Protein 2IA1 (pdb70)

Radius of gyration: 21.68 Å; Cα contacts (8 Å, |Δi|>4): 499; chains: 2; bounding box: 76×61×44 Å

Nearest PDB structures (foldseek):
  2ia1-assembly1_A  TM=1.006E+00  e=3.497E-33  Halalkalibacterium halodurans
  3i0t-assembly1_A  TM=1.005E+00  e=1.037E-31  Halalkalibacterium halodurans C-125
  8guo-assembly1_A  TM=8.716E-01  e=2.310E-11  Staphylococcus aureus subsp. aureus NCTC 8325
  8gup-assembly2_B  TM=8.572E-01  e=2.454E-11  Staphylococcus aureus subsp. aureus NCTC 8325
  3i0t-assembly1_A  TM=9.887E-01  e=4.517E-32  Halalkalibacterium halodurans C-125

Secondary structure (DSSP, 8-state):
-HHHHHHHHHHHHHHHHHHH--S-EEEEEEEEEE-TT--EEEEEEEEETTT--EEEGGGGGGT--S-HHHHHHHHHHHHHHHHHHHHHHHHHHSS--SEEEEEEETTS-EEEEEE-----S-HHHHHHHHHHHHH-----HHHHHHHHHHHHHHHTT---GGGS-----/-HHHHHHHHHHHHHHHHHHH--S-EEEEEEEEEE-TT--EEEEEEEEETTT--EEEGGGGGGT--S-HHHHHHHHHHHHHHHHHHHHHHHHHHSS--SEEEEEEETTS-EEEEEE-PPP-S-HHHHHHHHHHHHH-----HHHHHHHHHHHHHHTTT---GGGS------

CATH classification: 3.30.500.20 (+1 more: 1.10.10.10)

Sequence (339 aa):
SLEKQIIEESSYYQEIAQLIIDMIPEEEWAEVRFYAQEDHDGWWKIFFFHYLSASSDEWTKDIDIRRDVIIKVPQQDEFMEKYNEELSFCCIISDFRKKDYAEEAFFGEPWMSFQMMTFYASGKFNNIDDFYYDKNPFDTFLTRLAWQYEHFGTIPDSFYKETLNEYLEEKAQGKRYPFLLEPLHHHSLEKQIESSYYQEIAQLIIDMMIPEEWAEVRFYAQEDHDGWWKIFFFHYLSASSSDEWTKKDIDIRDVIKVPQDEFMEKYNEELSFCISDFRKKDYAEAFFGEPWMSFQMMTFYASGKFNIDDFYYDKNPFDTFLTRLAWQYEHFGTIPDSFYKETLNEEYLEEKKAQGKRRYPFLLEPLHHHH

Solvent-accessible surface area: 18040 Å² total; per-residue (Å²): 97,144,143,138,107,44,66,60,35,21,94,95,0,5,93,18,0,56,64,7,14,62,69,135,45,36,22,0,46,1,0,0,9,21,38,132,121,9,77,28,0,13,2,4,5,1,27,3,41,103,55,108,110,77,32,68,15,26,56,1,33,109,92,34,185,76,15,43,8,60,22,17,30,63,21,12,54,1,11,79,6,0,26,56,1,23,126,67,28,27,147,79,126,67,87,23,0,17,2,0,15,2,17,2,63,74,100,46,115,61,42,33,52,50,33,93,71,177,22,90,18,66,3,11,8,0,6,9,0,2,11,56,33,25,64,48,58,94,47,109,86,104,71,73,108,14,0,43,102,0,39,108,43,47,90,122,50,94,138,20,59,2,0,44,55,163,240,191,247,95,120,120,153,118,35,70,64,35,20,110,89,0,8,80,17,0,52,61,8,18,60,73,142,44,38,21,0,50,1,0,0,10,21,35,117,119,9,73,28,0,12,0,3,3,2,24,4,53,104,70,105,118,74,34,65,12,27,44,0,23,102,92,33,209,78,13,45,7,66,13,10,29,63,20,11,52,0,10,80,6,0,30,53,2,22,142,67,26,27,143,62,104,67,105,25,0,14,3,0,4,3,12,9,80,69,84,55,150,76,77,44,68,34,26,113,74,155,22,92,20,65,5,9,6,0,8,11,0,0,22,61,35,26,68,47,59,103,44,104,96,98,75,74,103,12,0,51,97,0,42,114,52,35,84,141,52,103,132,22,61,3,0,44,67,96,191,183,159,243

Structure (mmCIF, N/CA/C/O backbone):
data_2IA1
#
_entry.id   2IA1
#
_cell.length_a   71.385
_cell.length_b   81.448
_cell.length_c   91.135
_cell.angle_alpha   90.00
_cell.angle_beta   90.00
_cell.angle_gamma   90.00
#
_symmetry.space_group_name_H-M   'P 21 21 21'
#
loop_
_entity.id
_entity.type
_entity.pdbx_description
1 polymer 'BH3703 protein'
2 non-polymer 'SULFATE ION'
3 non-polymer GLYCEROL
4 water water
#
loop_
_atom_site.group_PDB
_atom_site.id
_atom_site.type_symbol
_atom_site.label_atom_id
_atom_site.label_alt_id
_atom_site.label_comp_id
_atom_site.label_asym_id
_atom_site.label_entity_id
_atom_site.label_seq_id
_atom_site.pdbx_PDB_ins_code
_atom_site.Cartn_x
_atom_site.Cartn_y
_atom_site.Cartn_z
_atom_site.occupancy
_atom_site.B_iso_or_equiv
_atom_site.auth_seq_id
_atom_site.auth_comp_id
_atom_site.auth_asym_id
_atom_site.auth_atom_id
_atom_site.pdbx_PDB_model_num
ATOM 1 N N . SER A 1 1 ? 39.609 28.777 -1.936 1.00 25.39 0 SER A N 1
ATOM 2 C CA . SER A 1 1 ? 39.960 27.322 -2.025 1.00 24.40 0 SER A CA 1
ATOM 3 C C . SER A 1 1 ? 38.921 26.535 -1.205 1.00 24.39 0 SER A C 1
ATOM 4 O O . SER A 1 1 ? 38.198 27.075 -0.378 1.00 25.00 0 SER A O 1
ATOM 7 N N . LEU A 1 2 ? 38.866 25.231 -1.437 1.00 23.56 1 LEU A N 1
ATOM 8 C CA . LEU A 1 2 ? 37.993 24.374 -0.597 1.00 22.94 1 LEU A CA 1
ATOM 9 C C . LEU A 1 2 ? 38.417 24.401 0.840 1.00 26.05 1 LEU A C 1
ATOM 10 O O . LEU A 1 2 ? 37.548 24.487 1.731 1.00 26.32 1 LEU A O 1
ATOM 15 N N . GLU A 1 3 ? 39.728 24.369 1.071 1.00 25.32 2 GLU A N 1
ATOM 16 C CA . GLU A 1 3 ? 40.238 24.444 2.437 1.00 26.76 2 GLU A CA 1
ATOM 17 C C . GLU A 1 3 ? 39.748 25.722 3.141 1.00 27.39 2 GLU A C 1
ATOM 18 O O . GLU A 1 3 ? 39.308 25.639 4.280 1.00 29.16 2 GLU A O 1
ATOM 24 N N . LYS A 1 4 ? 39.787 26.867 2.461 1.00 28.40 3 LYS A N 1
ATOM 25 C CA . LYS A 1 4 ? 39.306 28.110 3.111 1.00 29.58 3 LYS A CA 1
ATOM 26 C C . LYS A 1 4 ? 37.812 28.071 3.396 1.00 29.96 3 LYS A C 1
ATOM 27 O O . LYS A 1 4 ? 37.357 28.595 4.446 1.00 30.11 3 LYS A O 1
ATOM 33 N N . GLN A 1 5 ? 37.025 27.471 2.503 1.00 30.54 4 GLN A N 1
ATOM 34 C CA . GLN A 1 5 ? 35.580 27.264 2.788 1.00 31.06 4 GLN A CA 1
ATOM 35 C C . GLN A 1 5 ? 35.314 26.416 4.026 1.00 31.75 4 GLN A C 1
ATOM 36 O O . GLN A 1 5 ? 34.457 26.760 4.858 1.00 31.84 4 GLN A O 1
ATOM 42 N N A ILE A 1 6 ? 36.075 25.332 4.229 0.50 28.84 5 ILE A N 1
ATOM 43 N N B ILE A 1 6 ? 35.953 25.255 4.066 0.50 32.07 5 ILE A N 1
ATOM 44 C CA A ILE A 1 6 ? 35.958 24.553 5.485 0.50 26.95 5 ILE A CA 1
ATOM 45 C CA B ILE A 1 6 ? 35.668 24.302 5.097 0.50 33.05 5 ILE A CA 1
ATOM 46 C C A ILE A 1 6 ? 36.343 25.420 6.707 0.50 26.97 5 ILE A C 1
ATOM 47 C C B ILE A 1 6 ? 36.020 25.020 6.411 0.50 32.39 5 ILE A C 1
ATOM 48 O O A ILE A 1 6 ? 35.712 25.365 7.790 0.50 25.12 5 ILE A O 1
ATOM 49 O O B ILE A 1 6 ? 35.237 25.069 7.357 0.50 33.84 5 ILE A O 1
ATOM 58 N N A GLU A 1 7 ? 37.382 26.231 6.558 0.70 26.95 6 GLU A N 1
ATOM 59 N N B GLU A 1 7 ? 37.164 25.700 6.432 0.30 31.85 6 GLU A N 1
ATOM 60 C CA A GLU A 1 7 ? 37.778 27.059 7.684 0.70 27.46 6 GLU A CA 1
ATOM 61 C CA B GLU A 1 7 ? 37.524 26.494 7.618 0.30 31.11 6 GLU A CA 1
ATOM 62 C C A GLU A 1 7 ? 36.646 28.029 8.033 0.70 29.13 6 GLU A C 1
ATOM 63 C C B GLU A 1 7 ? 36.492 27.595 7.913 0.30 30.79 6 GLU A C 1
ATOM 64 O O A GLU A 1 7 ? 36.397 28.311 9.191 0.70 28.12 6 GLU A O 1
ATOM 65 O O B GLU A 1 7 ? 36.205 27.873 9.072 0.30 30.01 6 GLU A O 1
ATOM 76 N N A SER A 1 8 ? 35.954 28.549 7.020 0.70 29.55 7 SER A N 1
ATOM 77 N N B SER A 1 8 ? 35.939 28.235 6.881 0.30 30.31 7 SER A N 1
ATOM 78 C CA A SER A 1 8 ? 34.825 29.448 7.267 0.70 31.06 7 SER A CA 1
ATOM 79 C CA B SER A 1 8 ? 34.931 29.277 7.116 0.30 30.53 7 SER A CA 1
ATOM 80 C C A SER A 1 8 ? 33.632 28.779 7.979 0.70 30.08 7 SER A C 1
ATOM 81 C C B SER A 1 8 ? 33.780 28.729 7.964 0.30 30.11 7 SER A C 1
ATOM 82 O O A SER A 1 8 ? 32.982 29.424 8.843 0.70 31.55 7 SER A O 1
ATOM 83 O O B SER A 1 8 ? 33.314 29.395 8.902 0.30 30.73 7 SER A O 1
ATOM 88 N N . TYR A 1 9 ? 33.339 27.515 7.616 1.00 29.61 8 TYR A N 1
ATOM 89 C CA . TYR A 1 9 ? 32.316 26.785 8.377 1.00 29.08 8 TYR A CA 1
ATOM 90 C C . TYR A 1 9 ? 32.795 26.609 9.807 1.00 29.09 8 TYR A C 1
ATOM 91 O O . TYR A 1 9 ? 32.006 26.792 10.752 1.00 29.56 8 TYR A O 1
ATOM 100 N N . TYR A 1 10 ? 34.057 26.186 9.988 1.00 28.38 9 TYR A N 1
ATOM 101 C CA . TYR A 1 10 ? 34.601 25.988 11.337 1.00 29.12 9 TYR A CA 1
ATOM 102 C C . TYR A 1 10 ? 34.481 27.306 12.110 1.00 28.03 9 TYR A C 1
ATOM 103 O O . TYR A 1 10 ? 34.042 27.309 13.285 1.00 26.79 9 TYR A O 1
ATOM 112 N N . GLN A 1 11 ? 34.830 28.426 11.468 1.00 31.34 10 GLN A N 1
ATOM 113 C CA . GLN A 1 11 ? 34.772 29.714 12.161 1.00 32.85 10 GLN A CA 1
ATOM 114 C C . GLN A 1 11 ? 33.360 30.069 12.583 1.00 33.22 10 GLN A C 1
ATOM 115 O O . GLN A 1 11 ? 33.148 30.573 13.702 1.00 33.55 10 GLN A O 1
ATOM 121 N N . GLU A 1 12 ? 32.398 29.824 11.704 1.00 32.37 11 GLU A N 1
ATOM 122 C CA . GLU A 1 12 ? 31.030 30.142 12.007 1.00 31.83 11 GLU A CA 1
ATOM 123 C C . GLU A 1 12 ? 30.501 29.271 13.161 1.00 31.53 11 GLU A C 1
ATOM 124 O O . GLU A 1 12 ? 29.796 29.766 14.078 1.00 32.23 11 GLU A O 1
ATOM 130 N N . ILE A 1 13 ? 30.806 27.991 13.123 1.00 30.90 12 ILE A N 1
ATOM 131 C CA . ILE A 1 13 ? 30.360 27.046 14.172 1.00 29.84 12 ILE A CA 1
ATOM 132 C C . ILE A 1 13 ? 31.047 27.399 15.473 1.00 31.45 12 ILE A C 1
ATOM 133 O O . ILE A 1 13 ? 30.385 27.493 16.512 1.00 30.85 12 ILE A O 1
ATOM 138 N N . ALA A 1 14 ? 32.364 27.599 15.413 1.00 31.42 13 ALA A N 1
ATOM 139 C CA . ALA A 1 14 ? 33.101 27.953 16.652 1.00 31.99 13 ALA A CA 1
ATOM 140 C C . ALA A 1 14 ? 32.531 29.234 17.249 1.00 31.43 13 ALA A C 1
ATOM 141 O O . ALA A 1 14 ? 32.362 29.284 18.476 1.00 32.24 13 ALA A O 1
ATOM 143 N N . GLN A 1 15 ? 32.226 30.260 16.448 1.00 30.98 14 GLN A N 1
ATOM 144 C CA . GLN A 1 15 ? 31.726 31.513 16.993 1.00 30.70 14 GLN A CA 1
ATOM 145 C C . GLN A 1 15 ? 30.392 31.305 17.689 1.00 30.87 14 GLN A C 1
ATOM 146 O O . GLN A 1 15 ? 30.181 31.909 18.773 1.00 30.89 14 GLN A O 1
ATOM 152 N N . LEU A 1 16 ? 29.509 30.450 17.126 1.00 30.23 15 LEU A N 1
ATOM 153 C CA . LEU A 1 16 ? 28.194 30.219 17.808 1.00 30.31 15 LEU A CA 1
ATOM 154 C C . LEU A 1 16 ? 28.403 29.517 19.136 1.00 30.03 15 LEU A C 1
ATOM 155 O O . LEU A 1 16 ? 27.746 29.843 20.162 1.00 31.65 15 LEU A O 1
ATOM 160 N N . ILE A 1 17 ? 29.326 28.559 19.143 1.00 29.60 16 ILE A N 1
ATOM 161 C CA . ILE A 1 17 ? 29.640 27.876 20.413 1.00 29.96 16 ILE A CA 1
ATOM 162 C C . ILE A 1 17 ? 30.227 28.861 21.426 1.00 29.84 16 ILE A C 1
ATOM 163 O O . ILE A 1 17 ? 29.828 28.890 22.592 1.00 30.52 16 ILE A O 1
ATOM 168 N N . ILE A 1 18 ? 31.202 29.645 20.985 1.00 29.47 17 ILE A N 1
ATOM 169 C CA . ILE A 1 18 ? 31.834 30.700 21.860 1.00 30.23 17 ILE A CA 1
ATOM 170 C C . ILE A 1 18 ? 30.755 31.634 22.421 1.00 30.37 17 ILE A C 1
ATOM 171 O O . ILE A 1 18 ? 30.815 32.032 23.612 1.00 31.61 17 ILE A O 1
ATOM 176 N N . ASP A 1 19 ? 29.777 31.984 21.588 1.00 30.59 18 ASP A N 1
ATOM 177 C CA . ASP A 1 19 ? 28.658 32.867 22.034 1.00 31.45 18 ASP A CA 1
ATOM 178 C C . ASP A 1 19 ? 27.838 32.232 23.161 1.00 31.43 18 ASP A C 1
ATOM 179 O O . ASP A 1 19 ? 27.290 32.973 24.000 1.00 32.95 18 ASP A O 1
ATOM 184 N N . MET A 1 20 ? 27.757 30.889 23.176 1.00 30.25 19 MET A N 1
ATOM 185 C CA . MET A 1 20 ? 26.994 30.173 24.216 1.00 30.35 19 MET A CA 1
ATOM 186 C C . MET A 1 20 ? 27.809 29.995 25.480 1.00 31.23 19 MET A C 1
ATOM 187 O O . MET A 1 20 ? 27.231 29.887 26.556 1.00 30.95 19 MET A O 1
ATOM 192 N N . ILE A 1 21 ? 29.133 29.941 25.330 1.00 30.24 20 ILE A N 1
ATOM 193 C CA . ILE A 1 21 ? 29.993 29.696 26.500 1.00 29.47 20 ILE A CA 1
ATOM 194 C C . ILE A 1 21 ? 30.031 30.959 27.362 1.00 30.10 20 ILE A C 1
ATOM 195 O O . ILE A 1 21 ? 30.418 32.051 26.885 1.00 30.87 20 ILE A O 1
ATOM 200 N N . PRO A 1 22 ? 29.690 30.832 28.657 1.00 30.57 21 PRO A N 1
ATOM 201 C CA . PRO A 1 22 ? 29.525 32.002 29.549 1.00 31.07 21 PRO A CA 1
ATOM 202 C C . PRO A 1 22 ? 30.771 32.525 30.300 1.00 31.59 21 PRO A C 1
ATOM 203 O O . PRO A 1 22 ? 30.656 33.408 31.183 1.00 32.33 21 PRO A O 1
ATOM 207 N N . GLU A 1 23 ? 31.928 31.967 29.97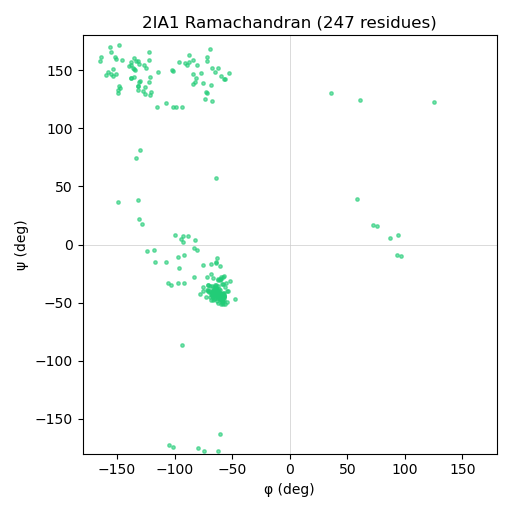4 1.00 31.26 22 GLU A N 1
ATOM 208 C CA . GLU A 1 23 ? 33.168 32.266 30.664 1.00 30.83 22 GLU A CA 1
ATOM 209 C C . GLU A 1 23 ? 34.370 32.038 29.778 1.00 29.52 22 GLU A C 1
ATOM 210 O O . GLU A 1 23 ? 34.236 31.547 28.637 1.00 31.18 22 GLU A O 1
ATOM 216 N N A GLU A 1 24 ? 35.546 32.439 30.272 0.60 31.51 23 GLU A N 1
ATOM 217 N N B GLU A 1 24 ? 35.548 32.399 30.287 0.40 30.70 23 GLU A N 1
ATOM 218 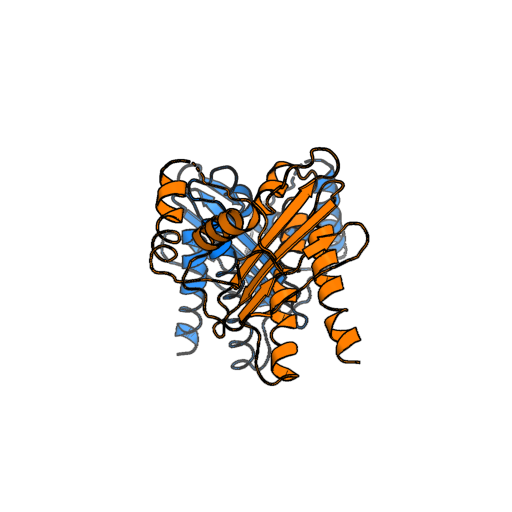C CA A GLU A 1 24 ? 36.788 32.170 29.534 0.60 30.40 23 GLU A CA 1
ATOM 219 C CA B GLU A 1 24 ? 36.802 32.174 29.560 0.40 29.31 23 GLU A CA 1
ATOM 220 C C A GLU A 1 24 ? 36.986 30.655 29.401 0.60 30.94 23 GLU A C 1
ATOM 221 C C B GLU A 1 24 ? 37.100 30.680 29.437 0.40 30.18 23 GLU A C 1
ATOM 222 O O A GLU A 1 24 ? 36.743 29.868 30.347 0.60 31.43 23 GLU A O 1
ATOM 223 O O B GLU A 1 24 ? 37.055 29.934 30.445 0.40 30.56 23 GLU A O 1
ATOM 234 N N . TRP A 1 25 ? 37.379 30.253 28.201 1.00 30.38 24 TRP A N 1
ATOM 235 C CA . TRP A 1 25 ? 37.610 28.823 27.902 1.00 29.20 24 TRP A CA 1
ATOM 236 C C . TRP A 1 25 ? 39.020 28.619 27.357 1.00 29.55 24 TRP A C 1
ATOM 237 O O . TRP A 1 25 ? 39.663 29.579 26.827 1.00 29.62 24 TRP A O 1
ATOM 248 N N . ALA A 1 26 ? 39.509 27.380 27.511 1.00 28.96 25 ALA A N 1
ATOM 249 C CA . ALA A 1 26 ? 40.856 26.969 27.035 1.00 28.62 25 ALA A CA 1
ATOM 250 C C . ALA A 1 26 ? 40.791 26.094 25.775 1.00 30.29 25 ALA A C 1
ATOM 251 O O . ALA A 1 26 ? 41.713 26.127 24.939 1.00 30.59 25 ALA A O 1
ATOM 253 N N . GLU A 1 27 ? 39.725 25.297 25.685 1.00 28.51 26 GLU A N 1
ATOM 254 C CA . GLU A 1 27 ? 39.596 24.282 24.615 1.00 29.70 26 GLU A CA 1
ATOM 255 C C . GLU A 1 27 ? 38.127 23.938 24.486 1.00 29.02 26 GLU A C 1
ATOM 256 O O . GLU A 1 27 ? 37.384 24.019 25.459 1.00 29.46 26 GLU A O 1
ATOM 262 N N . VAL A 1 28 ? 37.714 23.651 23.251 1.00 28.41 27 VAL A N 1
ATOM 263 C CA . VAL A 1 28 ? 36.334 23.191 23.004 1.00 29.03 27 VAL A CA 1
ATOM 264 C C . VAL A 1 28 ? 36.407 21.934 22.159 1.00 28.66 27 VAL A C 1
ATOM 265 O O . VAL A 1 28 ? 37.203 21.871 21.212 1.00 30.13 27 VAL A O 1
ATOM 269 N N . ARG A 1 29 ? 35.558 20.963 22.447 1.00 28.76 28 ARG A N 1
ATOM 270 C CA . ARG A 1 29 ? 35.414 19.755 21.554 1.00 29.30 28 ARG A CA 1
ATOM 271 C C . ARG A 1 29 ? 33.953 19.641 21.206 1.00 30.15 28 ARG A C 1
ATOM 272 O O . ARG A 1 29 ? 33.088 19.729 22.093 1.00 30.64 28 ARG A O 1
ATOM 280 N N . PHE A 1 30 ? 33.682 19.502 19.910 1.00 30.36 29 PHE A N 1
ATOM 281 C CA . PHE A 1 30 ? 32.304 19.560 19.393 1.00 29.59 29 PHE A CA 1
ATOM 282 C C . PHE A 1 30 ? 32.058 18.298 18.596 1.00 30.79 29 PHE A C 1
ATOM 283 O O . PHE A 1 30 ? 32.942 17.854 17.876 1.00 31.88 29 PHE A O 1
ATOM 291 N N . TYR A 1 31 ? 30.899 17.688 18.806 1.00 28.65 30 TYR A N 1
ATOM 292 C CA . TYR A 1 31 ? 30.470 16.493 18.070 1.00 28.59 30 TYR A CA 1
ATOM 293 C C . TYR A 1 31 ? 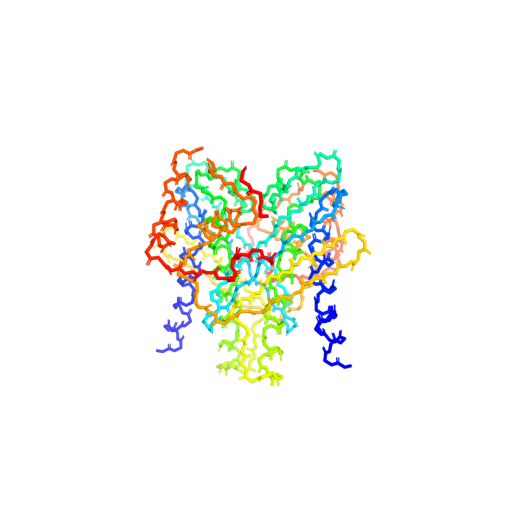29.176 16.840 17.355 1.00 29.56 30 TYR A C 1
ATOM 294 O O . TYR A 1 31 ? 28.254 17.414 17.937 1.00 29.71 30 TYR A O 1
ATOM 303 N N . ALA A 1 32 ? 29.108 16.515 16.061 1.00 28.87 31 ALA A N 1
ATOM 304 C CA . ALA A 1 32 ? 27.874 16.750 15.293 1.00 30.01 31 ALA A CA 1
ATOM 305 C C . ALA A 1 32 ? 27.578 15.572 14.398 1.00 29.28 31 ALA A C 1
ATOM 306 O O . ALA A 1 32 ? 28.479 14.974 13.836 1.00 29.91 31 ALA A O 1
ATOM 308 N N . GLN A 1 33 ? 26.275 15.272 14.276 1.00 28.79 32 GLN A N 1
ATOM 309 C CA . GLN A 1 33 ? 25.852 14.044 13.558 1.00 29.16 32 GLN A CA 1
ATOM 310 C C . GLN A 1 33 ? 24.503 14.330 12.936 1.00 28.69 32 GLN A C 1
ATOM 311 O O . GLN A 1 33 ? 23.605 14.859 13.584 1.00 29.37 32 GLN A O 1
ATOM 317 N N . GLU A 1 34 ? 24.382 13.968 11.656 1.00 28.74 33 GLU A N 1
ATOM 318 C CA . GLU A 1 34 ? 23.096 14.086 10.942 1.00 29.11 33 GLU A CA 1
ATOM 319 C C . GLU A 1 34 ? 23.048 12.997 9.920 1.00 30.71 33 GLU A C 1
ATOM 320 O O . GLU A 1 34 ? 23.984 12.797 9.158 1.00 30.68 33 GLU A O 1
ATOM 326 N N . ASP A 1 35 ? 21.940 12.258 9.890 1.00 30.50 34 ASP A N 1
ATOM 327 C CA . ASP A 1 35 ? 21.814 11.220 8.874 1.00 32.13 34 ASP A CA 1
ATOM 328 C C . ASP A 1 35 ? 20.935 11.619 7.708 1.00 31.78 34 ASP A C 1
ATOM 329 O O . ASP A 1 35 ? 20.478 12.778 7.636 1.00 31.48 34 ASP A O 1
ATOM 334 N N . HIS A 1 36 ? 20.677 10.681 6.787 1.00 31.46 35 HIS A N 1
ATOM 335 C CA . HIS A 1 36 ? 20.007 1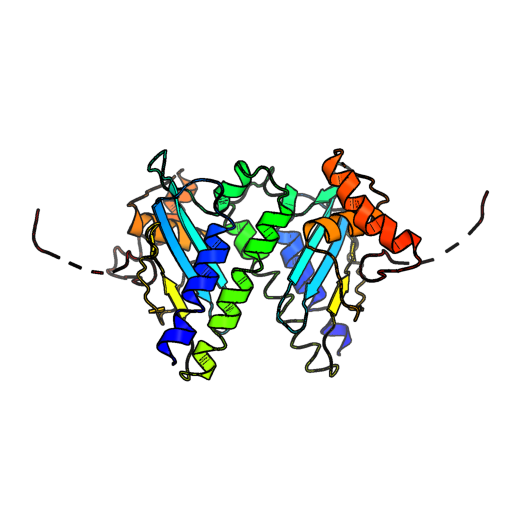1.046 5.565 1.00 33.75 35 HIS A CA 1
ATOM 336 C C . HIS A 1 36 ? 18.558 11.451 5.826 1.00 33.29 35 HIS A C 1
ATOM 337 O O . HIS A 1 36 ? 17.997 12.237 5.069 1.00 35.58 35 HIS A O 1
ATOM 344 N N . ASP A 1 37 ? 17.993 10.945 6.925 1.00 31.53 36 ASP A N 1
ATOM 345 C CA . ASP A 1 37 ? 16.622 11.204 7.281 1.00 31.66 36 ASP A CA 1
ATOM 346 C C . ASP A 1 37 ? 16.489 12.381 8.252 1.00 30.87 36 ASP A C 1
ATOM 347 O O . ASP A 1 37 ? 15.374 12.686 8.647 1.00 31.65 36 ASP A O 1
ATOM 352 N N . GLY A 1 38 ? 17.587 13.053 8.552 1.00 28.92 37 GLY A N 1
ATOM 353 C CA . GLY A 1 38 ? 17.499 14.272 9.371 1.00 29.90 37 GLY A CA 1
ATOM 354 C C . GLY A 1 38 ? 17.648 14.030 10.866 1.00 29.70 37 GLY A C 1
ATOM 355 O O . GLY A 1 38 ? 17.629 14.985 11.654 1.00 32.63 37 GLY A O 1
ATOM 356 N N A TRP A 1 39 ? 17.818 12.765 11.274 0.70 30.93 38 TRP A N 1
ATOM 357 N N B TRP A 1 39 ? 17.791 12.802 11.296 0.30 29.86 38 TRP A N 1
ATOM 358 C CA A TRP A 1 39 ? 18.111 12.442 12.702 0.70 30.38 38 TRP A CA 1
ATOM 359 C CA B TRP A 1 39 ? 17.935 12.680 12.719 0.30 28.83 38 TRP A CA 1
ATOM 360 C C A TRP A 1 39 ? 19.408 13.136 13.088 0.70 30.69 38 TRP A C 1
ATOM 361 C C B TRP A 1 39 ? 19.336 13.124 13.102 0.30 29.52 38 TRP A C 1
ATOM 362 O O A TRP A 1 39 ? 20.411 13.006 12.402 0.70 29.56 38 TRP A O 1
ATOM 363 O O B TRP A 1 39 ? 20.314 12.833 12.414 0.30 29.27 38 TRP A O 1
ATOM 384 N N . LYS A 1 40 ? 19.399 13.885 14.187 1.00 29.78 39 LYS A N 1
ATOM 385 C CA . LYS A 1 40 ? 20.574 14.704 14.517 1.00 30.00 39 LYS A CA 1
ATOM 386 C C . LYS A 1 40 ? 20.942 14.566 15.985 1.00 29.33 39 LYS A C 1
ATOM 387 O O . LYS A 1 40 ? 20.083 14.559 16.863 1.00 29.36 39 LYS A O 1
ATOM 393 N N . ILE A 1 41 ? 22.246 14.519 16.242 1.00 28.87 40 ILE A N 1
ATOM 394 C CA . ILE A 1 41 ? 22.805 14.641 17.619 1.00 29.22 40 ILE A CA 1
ATOM 395 C C . ILE A 1 41 ? 23.934 15.659 17.524 1.00 29.03 40 ILE A C 1
ATOM 396 O O . ILE A 1 41 ? 24.761 15.560 16.604 1.00 29.17 40 ILE A O 1
ATOM 401 N N . PHE A 1 42 ? 23.984 16.629 18.436 1.00 29.11 41 PHE A N 1
ATOM 402 C CA . PHE A 1 42 ? 25.174 17.519 18.461 1.00 28.61 41 PHE A CA 1
ATOM 403 C C . PHE A 1 42 ? 25.341 18.044 19.856 1.00 28.64 41 PHE A C 1
ATOM 404 O O . PHE A 1 42 ? 24.370 18.214 20.629 1.00 30.37 41 PHE A O 1
ATOM 412 N N . PHE A 1 43 ? 26.599 18.202 20.236 1.00 29.46 42 PHE A N 1
ATOM 413 C CA . PHE A 1 43 ? 26.857 18.735 21.595 1.00 28.89 42 PHE A CA 1
ATOM 414 C C . PHE A 1 43 ? 28.328 19.177 21.648 1.00 30.30 42 PHE A C 1
ATOM 415 O O . PHE A 1 43 ? 29.171 18.747 20.845 1.00 30.65 42 PHE A O 1
ATOM 423 N N . PHE A 1 44 ? 28.629 20.065 22.567 1.00 28.76 43 PHE A N 1
ATOM 424 C CA . PHE A 1 44 ? 30.027 20.416 22.849 1.00 28.70 43 PHE A CA 1
ATOM 425 C C . PHE A 1 44 ? 30.275 20.371 24.343 1.00 29.23 43 PHE A C 1
ATOM 426 O O . PHE A 1 44 ? 29.360 20.469 25.163 1.00 30.57 43 PHE A O 1
ATOM 434 N N . HIS A 1 45 ? 31.558 20.216 24.663 1.00 29.45 44 HIS A N 1
ATOM 435 C CA . HIS A 1 45 ? 32.077 20.408 26.035 1.00 29.43 44 HIS A CA 1
ATOM 436 C C . HIS A 1 45 ? 33.186 21.429 25.887 1.00 30.05 44 HIS A C 1
ATOM 437 O O . HIS A 1 45 ? 33.849 21.505 24.841 1.00 29.98 44 HIS A O 1
ATOM 444 N N . TYR A 1 46 ? 33.437 22.199 26.954 1.00 29.89 45 TYR A N 1
ATOM 445 C CA . TYR A 1 46 ? 34.547 23.170 26.914 1.00 28.62 45 TYR A CA 1
ATOM 446 C C . TYR A 1 46 ? 35.321 23.099 28.190 1.00 28.99 45 TYR A C 1
ATOM 447 O O . TYR A 1 46 ? 34.798 22.722 29.259 1.00 29.15 45 TYR A O 1
ATOM 456 N N . LEU A 1 47 ? 36.603 23.427 28.062 1.00 28.50 46 LEU A N 1
ATOM 457 C CA . LEU A 1 47 ? 37.480 23.416 29.225 1.00 29.48 46 LEU A CA 1
ATOM 458 C C . LEU A 1 47 ? 37.513 24.818 29.811 1.00 30.49 46 LEU A C 1
ATOM 459 O O . LEU A 1 47 ? 37.916 25.750 29.159 1.00 30.73 46 LEU A O 1
ATOM 464 N N . SER A 1 48 ? 37.057 24.960 31.058 1.00 31.81 47 SER A N 1
ATOM 465 C CA . SER A 1 48 ? 36.967 26.277 31.685 1.00 32.51 47 SER A CA 1
ATOM 466 C C . SER A 1 48 ? 38.380 26.761 32.003 1.00 33.83 47 SER A C 1
ATOM 467 O O . SER A 1 48 ? 39.191 26.028 32.579 1.00 33.59 47 SER A O 1
ATOM 470 N N . ALA A 1 49 ? 38.713 27.998 31.619 1.00 31.92 48 ALA A N 1
ATOM 471 C CA . ALA A 1 49 ? 40.048 28.531 31.948 1.00 33.23 48 ALA A CA 1
ATOM 472 C C . ALA A 1 49 ? 40.239 28.664 33.461 1.00 33.59 48 ALA A C 1
ATOM 473 O O . ALA A 1 49 ? 41.319 28.374 33.979 1.00 34.92 48 ALA A O 1
ATOM 475 N N . SER A 1 50 ? 39.196 29.097 34.169 1.00 33.57 49 SER A N 1
ATOM 476 C CA . SER A 1 50 ? 39.360 29.376 35.623 1.00 35.69 49 SER A CA 1
ATOM 477 C C . SER A 1 50 ? 39.423 28.138 36.495 1.00 35.81 49 SER A C 1
ATOM 478 O O . SER A 1 50 ? 40.190 28.089 37.442 1.00 36.69 49 SER A O 1
ATOM 481 N N . SER A 1 51 ? 38.606 27.138 36.194 1.00 36.40 50 SER A N 1
ATOM 482 C CA . SER A 1 51 ? 38.548 25.915 37.007 1.00 35.86 50 SER A CA 1
ATOM 483 C C . SER A 1 51 ? 39.406 24.789 36.444 1.00 36.39 50 SER A C 1
ATOM 484 O O . SER A 1 51 ? 39.756 23.853 37.167 1.00 35.68 50 SER A O 1
ATOM 487 N N . ASP A 1 52 ? 39.737 24.870 35.159 1.00 35.90 51 ASP A N 1
ATOM 488 C CA . ASP A 1 52 ? 40.442 23.811 34.457 1.00 36.30 51 ASP A CA 1
ATOM 489 C C . ASP A 1 52 ? 39.626 22.505 34.542 1.00 36.85 51 ASP A C 1
ATOM 490 O O . ASP A 1 52 ? 40.174 21.402 34.695 1.00 36.71 51 ASP A O 1
ATOM 495 N N . GLU A 1 53 ? 38.303 22.641 34.425 1.00 35.95 52 GLU A N 1
ATOM 496 C CA . GLU A 1 53 ? 37.424 21.475 34.390 1.00 36.29 52 GLU A CA 1
ATOM 497 C C . GLU A 1 53 ? 36.642 21.502 33.102 1.00 34.99 52 GLU A C 1
ATOM 498 O O . GLU A 1 53 ? 36.227 22.595 32.648 1.00 35.72 52 GLU A O 1
ATOM 504 N N . TRP A 1 54 ? 36.399 20.322 32.542 1.00 34.03 53 TRP A N 1
ATOM 505 C CA . TRP A 1 54 ? 35.541 20.215 31.365 1.00 32.90 53 TRP A CA 1
ATOM 506 C C . TRP A 1 54 ? 34.070 20.371 31.779 1.00 34.18 53 TRP A C 1
ATOM 507 O O . TRP A 1 54 ? 33.649 19.845 32.827 1.00 34.11 53 TRP A O 1
ATOM 518 N N . THR A 1 55 ? 33.307 21.097 30.970 1.00 31.38 54 THR A N 1
ATOM 519 C CA . THR A 1 55 ? 31.929 21.511 31.292 1.00 31.42 54 THR A CA 1
ATOM 520 C C . THR A 1 55 ? 31.044 21.205 30.107 1.00 31.22 54 THR A C 1
ATOM 521 O O . THR A 1 55 ? 31.425 21.461 28.972 1.00 30.52 54 THR A O 1
ATOM 525 N N . LYS A 1 56 ? 29.865 20.651 30.371 1.00 30.69 55 LYS A N 1
ATOM 526 C CA . LYS A 1 56 ? 28.970 20.296 29.250 1.00 30.15 55 LYS A CA 1
ATOM 527 C C . LYS A 1 56 ? 28.145 21.507 28.812 1.00 31.65 55 LYS A C 1
ATOM 528 O O . LYS A 1 56 ? 27.716 22.298 29.644 1.00 31.45 55 LYS A O 1
ATOM 534 N N . ASP A 1 57 ? 27.863 21.569 27.520 1.00 30.47 56 ASP A N 1
ATOM 535 C CA . ASP A 1 57 ? 26.933 22.585 26.959 1.00 29.79 56 ASP A CA 1
ATOM 536 C C . ASP A 1 57 ? 25.635 22.655 27.779 1.00 31.07 56 ASP A C 1
ATOM 537 O O . ASP A 1 57 ? 25.168 23.754 28.128 1.00 31.57 56 ASP A O 1
ATOM 542 N N . ILE A 1 58 ? 25.071 21.481 28.068 1.00 31.08 57 ILE A N 1
ATOM 543 C CA . ILE A 1 58 ? 23.775 21.406 28.791 1.00 31.49 57 ILE A CA 1
ATOM 544 C C . ILE A 1 58 ? 23.844 21.953 30.206 1.00 32.09 57 ILE A C 1
ATOM 545 O O . ILE A 1 58 ? 22.805 22.155 30.866 1.00 35.71 57 ILE A O 1
ATOM 550 N N . ASP A 1 59 ? 25.049 22.128 30.717 1.00 31.22 58 ASP A N 1
ATOM 551 C CA . ASP A 1 59 ? 25.167 22.630 32.099 1.00 31.53 58 ASP A CA 1
ATOM 552 C C . ASP A 1 59 ? 25.262 24.156 32.137 1.00 29.92 58 ASP A C 1
ATOM 553 O O . ASP A 1 59 ? 25.231 24.745 33.219 1.00 29.93 58 ASP A O 1
ATOM 558 N N . ILE A 1 60 ? 25.406 24.792 30.966 1.00 28.68 59 ILE A N 1
ATOM 559 C CA . ILE A 1 60 ? 25.535 26.262 30.920 1.00 29.48 59 ILE A CA 1
ATOM 560 C C . ILE A 1 60 ? 24.227 26.903 31.435 1.00 31.91 59 ILE A C 1
ATOM 561 O O . ILE A 1 60 ? 24.268 27.944 32.080 1.00 30.97 59 ILE A O 1
ATOM 566 N N A ARG A 1 61 ? 23.074 26.279 31.147 0.62 33.84 60 ARG A N 1
ATOM 567 N N C ARG A 1 61 ? 23.087 26.276 31.113 0.38 33.01 60 ARG A N 1
ATOM 568 C CA A ARG A 1 61 ? 21.776 26.839 31.614 0.62 36.65 60 ARG A CA 1
ATOM 569 C CA C ARG A 1 61 ? 21.765 26.712 31.610 0.38 34.93 60 ARG A CA 1
ATOM 570 C C A ARG A 1 61 ? 21.647 26.997 33.136 0.62 37.32 60 ARG A C 1
ATOM 571 C C C ARG A 1 61 ? 21.765 27.070 33.092 0.38 36.10 60 ARG A C 1
ATOM 572 O O A ARG A 1 61 ? 20.811 27.788 33.638 0.62 38.17 60 ARG A O 1
ATOM 573 O O C ARG A 1 61 ? 21.154 28.073 33.506 0.38 36.87 60 ARG A O 1
ATOM 588 N N . ASP A 1 62 ? 22.459 26.261 33.892 1.00 36.00 61 ASP A N 1
ATOM 589 C CA . ASP A 1 62 ? 22.476 26.418 35.364 1.00 38.20 61 ASP A CA 1
ATOM 590 C C . ASP A 1 62 ? 23.173 27.679 35.849 1.00 37.72 61 ASP A C 1
ATOM 591 O O . ASP A 1 62 ? 22.950 28.086 36.995 1.00 37.83 61 ASP A O 1
ATOM 596 N N . VAL A 1 63 ? 24.031 28.268 35.014 1.00 38.07 62 VAL A N 1
ATOM 597 C CA . VAL A 1 63 ? 24.842 29.427 35.395 1.00 38.30 62 VAL A CA 1
ATOM 598 C C . VAL A 1 63 ? 24.568 30.627 34.475 1.00 39.33 62 VAL A C 1
ATOM 599 O O . VAL A 1 63 ? 25.191 31.679 34.583 1.00 40.67 62 VAL A O 1
ATOM 603 N N A ILE A 1 64 ? 23.615 30.453 33.568 0.70 39.31 63 ILE A N 1
ATOM 604 N N B ILE A 1 64 ? 23.590 30.453 33.591 0.30 39.95 63 ILE A N 1
ATOM 605 C CA A ILE A 1 64 ? 23.358 31.400 32.509 0.70 39.61 63 ILE A CA 1
ATOM 606 C CA B ILE A 1 64 ? 23.340 31.405 32.529 0.30 40.57 63 ILE A CA 1
ATOM 607 C C A ILE A 1 64 ? 22.939 32.763 33.061 0.70 39.88 63 ILE A C 1
ATOM 608 C C B ILE A 1 64 ? 22.903 32.772 33.047 0.30 40.83 63 ILE A C 1
ATOM 609 O O A ILE A 1 64 ? 22.192 32.850 34.032 0.70 38.48 63 ILE A O 1
ATOM 610 O O B ILE A 1 64 ? 22.126 32.877 33.998 0.30 40.24 63 ILE A O 1
ATOM 619 N N . LYS A 1 65 ? 23.446 33.806 32.416 1.00 41.36 64 LYS A N 1
ATOM 620 C CA . LYS A 1 65 ? 23.159 35.182 32.768 1.00 43.23 64 LYS A CA 1
ATOM 621 C C . LYS A 1 65 ? 22.112 35.862 31.830 1.00 44.03 64 LYS A C 1
ATOM 622 O O . LYS A 1 65 ? 21.212 36.576 32.301 1.00 46.24 64 LYS A O 1
ATOM 628 N N . VAL A 1 66 ? 22.249 35.620 30.534 1.00 43.36 65 VAL A N 1
ATOM 629 C CA . VAL A 1 66 ? 21.313 36.093 29.500 1.00 41.97 65 VAL A CA 1
ATOM 630 C C . VAL A 1 66 ? 19.976 35.311 29.569 1.00 39.77 65 VAL A C 1
ATOM 631 O O . VAL A 1 66 ? 19.938 34.230 30.193 1.00 37.23 65 VAL A O 1
ATOM 635 N N . PRO A 1 67 ? 18.876 35.866 28.972 1.00 37.65 66 PRO A N 1
ATOM 636 C CA . PRO A 1 67 ? 17.603 35.113 28.934 1.00 35.79 66 PRO A CA 1
ATOM 637 C C . PRO A 1 67 ? 17.808 33.778 28.209 1.00 33.02 66 PRO A C 1
ATOM 638 O O . PRO A 1 67 ? 18.599 33.697 27.261 1.00 31.38 66 PRO A O 1
ATOM 642 N N A GLN A 1 68 ? 17.108 32.752 28.663 0.60 32.16 67 GLN A N 1
ATOM 643 N N B GLN A 1 68 ? 17.130 32.718 28.651 0.40 32.22 67 GLN A N 1
ATOM 644 C CA A GLN A 1 68 ? 17.252 31.436 28.062 0.60 31.98 67 GLN A CA 1
ATOM 645 C CA B GLN A 1 68 ? 17.316 31.394 28.018 0.40 31.76 67 GLN A CA 1
ATOM 646 C C A GLN A 1 68 ? 16.986 31.466 26.576 0.60 30.24 67 GLN A C 1
ATOM 647 C C B GLN A 1 68 ? 16.966 31.428 26.539 0.40 30.57 67 GLN A C 1
ATOM 648 O O A GLN A 1 68 ? 17.654 30.775 25.838 0.60 30.69 67 GLN A O 1
ATOM 649 O O B GLN A 1 68 ? 17.525 30.668 25.758 0.40 31.13 67 GLN A O 1
ATOM 660 N N . ASP A 1 69 ? 16.045 32.311 26.151 1.00 30.82 68 ASP A N 1
ATOM 661 C CA . ASP A 1 69 ? 15.707 32.423 24.709 1.00 30.24 68 ASP A CA 1
ATOM 662 C C . ASP A 1 69 ? 16.903 32.910 23.892 1.00 30.72 68 ASP A C 1
ATOM 663 O O . ASP A 1 69 ? 17.050 32.546 22.702 1.00 30.85 68 ASP A O 1
ATOM 668 N N . GLU A 1 70 ? 17.747 33.790 24.477 1.00 30.54 69 GLU A N 1
ATOM 669 C CA . GLU A 1 70 ? 18.970 34.218 23.772 1.00 31.29 69 GLU A CA 1
ATOM 670 C C . GLU A 1 70 ? 19.918 33.022 23.525 1.00 31.22 69 GLU A C 1
ATOM 671 O O . GLU A 1 70 ? 20.489 32.888 22.448 1.00 32.21 69 GLU A O 1
ATOM 677 N N . PHE A 1 71 ? 20.049 32.152 24.524 1.00 29.96 70 PHE A N 1
ATOM 678 C CA . PHE A 1 71 ? 20.901 30.931 24.367 1.00 30.40 70 PHE A CA 1
ATOM 679 C C . PHE A 1 71 ? 20.270 30.015 23.342 1.00 30.64 70 PHE A C 1
ATOM 680 O O . PHE A 1 71 ? 20.950 29.512 22.437 1.00 32.05 70 PHE A O 1
ATOM 688 N N . MET A 1 72 ? 18.957 29.824 23.449 1.00 31.10 71 MET A N 1
ATOM 689 C CA . MET A 1 72 ? 18.257 28.940 22.482 1.00 31.52 71 MET A CA 1
ATOM 690 C C . MET A 1 72 ? 18.341 29.440 21.039 1.00 29.47 71 MET A C 1
ATOM 691 O O . MET A 1 72 ? 18.396 28.627 20.114 1.00 30.72 71 MET A O 1
ATOM 696 N N . GLU A 1 73 ? 18.313 30.763 20.863 1.00 29.40 72 GLU A N 1
ATOM 697 C CA . GLU A 1 73 ? 18.531 31.343 19.547 1.00 28.74 72 GLU A CA 1
ATOM 698 C C . GLU A 1 73 ? 19.865 30.873 18.975 1.00 30.63 72 GLU A C 1
ATOM 699 O O . GLU A 1 73 ? 19.937 30.457 17.796 1.00 31.61 72 GLU A O 1
ATOM 705 N N . LYS A 1 74 ? 20.940 31.011 19.750 1.00 29.77 73 LYS A N 1
ATOM 706 C CA . LYS A 1 74 ? 22.280 30.537 19.284 1.00 29.96 73 LYS A CA 1
ATOM 707 C C . LYS A 1 74 ? 22.268 29.022 19.043 1.00 29.91 73 LYS A C 1
ATOM 708 O O . LYS A 1 74 ? 22.827 28.549 18.056 1.00 30.12 73 LYS A O 1
ATOM 714 N N . TYR A 1 75 ? 21.618 28.269 19.922 1.00 29.38 74 TYR A N 1
ATOM 715 C CA . TYR A 1 75 ? 21.501 26.812 19.754 1.00 29.32 74 TYR A CA 1
ATOM 716 C C . TYR A 1 75 ? 20.841 26.497 18.413 1.00 30.32 74 TYR A C 1
ATOM 717 O O . TYR A 1 75 ? 21.338 25.669 17.663 1.00 29.98 74 TYR A O 1
ATOM 726 N N . ASN A 1 76 ? 19.720 27.174 18.078 1.00 30.37 75 ASN A N 1
ATOM 727 C CA . ASN A 1 76 ? 19.053 26.941 16.795 1.00 30.55 75 ASN A CA 1
ATOM 728 C C . ASN A 1 76 ? 19.947 27.338 15.631 1.00 30.71 75 ASN A C 1
ATOM 729 O O . ASN A 1 76 ? 19.950 26.665 14.579 1.00 31.14 75 ASN A O 1
ATOM 734 N N A GLU A 1 77 ? 20.656 28.462 15.788 0.60 29.32 76 GLU A N 1
ATOM 735 N N B GLU A 1 77 ? 20.675 28.445 15.786 0.40 29.58 76 GLU A N 1
ATOM 736 C CA A GLU A 1 77 ? 21.573 28.885 14.723 0.60 30.30 76 GLU A CA 1
ATOM 737 C CA B GLU A 1 77 ? 21.571 28.866 14.707 0.40 29.83 76 GLU A CA 1
ATOM 738 C C A GLU A 1 77 ? 22.636 27.808 14.484 0.60 31.18 76 GLU A C 1
ATOM 739 C C B GLU A 1 77 ? 22.702 27.871 14.490 0.40 30.71 76 GLU A C 1
ATOM 740 O O A GLU A 1 77 ? 22.951 27.472 13.334 0.60 31.50 76 GLU A O 1
ATOM 741 O O B GLU A 1 77 ? 23.150 27.679 13.359 0.40 31.10 76 GLU A O 1
ATOM 752 N N . LEU A 1 78 ? 23.150 27.223 15.561 1.00 30.65 77 LEU A N 1
ATOM 753 C CA . LEU A 1 78 ? 24.222 26.213 15.432 1.00 30.46 77 LEU A CA 1
ATOM 754 C C . LEU A 1 78 ? 23.638 24.984 14.736 1.00 31.16 77 LEU A C 1
ATOM 755 O O . LEU A 1 78 ? 24.226 24.398 13.830 1.00 30.71 77 LEU A O 1
ATOM 760 N N . SER A 1 79 ? 22.413 24.586 15.136 1.00 30.92 78 SER A N 1
ATOM 761 C CA . SER A 1 79 ? 21.752 23.446 14.499 1.00 30.19 78 SER A CA 1
ATOM 762 C C . SER A 1 79 ? 21.545 23.658 13.011 1.00 30.76 78 SER A C 1
ATOM 763 O O . SER A 1 79 ? 21.788 22.738 12.238 1.00 31.19 78 SER A O 1
ATOM 766 N N . PHE A 1 80 ? 21.111 24.850 12.626 1.00 29.84 79 PHE A N 1
ATOM 767 C CA . PHE A 1 80 ? 20.930 25.102 11.200 1.00 30.20 79 PHE A CA 1
ATOM 768 C C . PHE A 1 80 ? 22.285 25.062 10.507 1.00 31.21 79 PHE A C 1
ATOM 769 O O . PHE A 1 80 ? 22.400 24.496 9.375 1.00 31.45 79 PHE A O 1
ATOM 777 N N A CYS A 1 81 ? 23.291 25.666 11.117 0.80 31.56 80 CYS A N 1
ATOM 778 N N B CYS A 1 81 ? 23.307 25.645 11.120 0.20 30.34 80 CYS A N 1
ATOM 779 C CA A CYS A 1 81 ? 24.614 25.716 10.451 0.80 32.00 80 CYS A CA 1
ATOM 780 C CA B CYS A 1 81 ? 24.631 25.661 10.491 0.20 30.23 80 CYS A CA 1
ATOM 781 C C A CYS A 1 81 ? 25.149 24.287 10.176 0.80 33.00 80 CYS A C 1
ATOM 782 C C B CYS A 1 81 ? 25.066 24.285 10.047 0.20 29.49 80 CYS A C 1
ATOM 783 O O A CYS A 1 81 ? 25.734 24.032 9.091 0.80 33.47 80 CYS A O 1
ATOM 784 O O B CYS A 1 81 ? 25.416 24.078 8.883 0.20 29.31 80 CYS A O 1
ATOM 789 N N A ILE A 1 82 ? 24.944 23.354 11.117 0.80 32.40 81 ILE A N 1
ATOM 790 N N B ILE A 1 82 ? 25.034 23.338 10.975 0.20 28.31 81 ILE A N 1
ATOM 791 C CA A ILE A 1 82 ? 25.339 21.935 10.913 0.80 33.11 81 ILE A CA 1
ATOM 792 C CA B ILE A 1 82 ? 25.549 22.001 10.690 0.20 26.74 81 ILE A CA 1
ATOM 793 C C A ILE A 1 82 ? 24.701 21.416 9.644 0.80 32.41 81 ILE A C 1
ATOM 794 C C B ILE A 1 82 ? 24.682 21.243 9.666 0.20 28.82 81 ILE A C 1
ATOM 795 O O A ILE A 1 82 ? 25.384 20.846 8.770 0.80 31.12 81 ILE A O 1
ATOM 796 O O B ILE A 1 82 ? 25.209 20.326 8.991 0.20 28.54 81 ILE A O 1
ATOM 805 N N . SER A 1 83 ? 23.388 21.594 9.521 1.00 30.41 82 SER A N 1
ATOM 806 C CA . SER A 1 83 ? 22.611 21.000 8.406 1.00 30.44 82 SER A CA 1
ATOM 807 C C . SER A 1 83 ? 22.996 21.700 7.098 1.00 30.90 82 SER A C 1
ATOM 808 O O . SER A 1 83 ? 23.039 21.040 6.045 1.00 31.16 82 SER A O 1
ATOM 811 N N . ASP A 1 84 ? 23.163 23.029 7.165 1.00 30.75 83 ASP A N 1
ATOM 812 C CA . ASP A 1 84 ? 23.476 23.775 5.923 1.00 30.04 83 ASP A CA 1
ATOM 813 C C . ASP A 1 84 ? 24.852 23.324 5.385 1.00 30.17 83 ASP A C 1
ATOM 814 O O . ASP A 1 84 ? 25.057 23.100 4.136 1.00 30.82 83 ASP A O 1
ATOM 819 N N . PHE A 1 85 ? 25.775 23.175 6.326 1.00 29.78 84 PHE A N 1
ATOM 820 C CA . PHE A 1 85 ? 27.137 22.703 5.989 1.00 29.33 84 PHE A CA 1
ATOM 821 C C . PHE A 1 85 ? 27.056 21.308 5.370 1.00 30.03 84 PHE A C 1
ATOM 822 O O . PHE A 1 85 ? 27.696 21.038 4.308 1.00 30.31 84 PHE A O 1
ATOM 830 N N . ARG A 1 86 ? 26.264 20.420 5.964 1.00 30.67 85 ARG A N 1
ATOM 831 C CA . ARG A 1 86 ? 26.145 19.016 5.445 1.00 29.39 85 ARG A CA 1
ATOM 832 C C . ARG A 1 86 ? 25.673 19.054 4.011 1.00 30.40 85 ARG A C 1
ATOM 833 O O . ARG A 1 86 ? 26.207 18.318 3.179 1.00 30.11 85 ARG A O 1
ATOM 841 N N A LYS A 1 87 ? 24.672 19.863 3.738 0.80 30.21 86 LYS A N 1
ATOM 842 N N B LYS A 1 87 ? 24.673 19.886 3.732 0.20 28.99 86 LYS A N 1
ATOM 843 C CA A LYS A 1 87 ? 24.118 19.895 2.390 0.80 30.58 86 LYS A CA 1
ATOM 844 C CA B LYS A 1 87 ? 24.092 19.990 2.389 0.20 27.83 86 LYS A CA 1
ATOM 845 C C A LYS A 1 87 ? 25.158 20.406 1.365 0.80 30.39 86 LYS A C 1
ATOM 846 C C B LYS A 1 87 ? 25.084 20.471 1.341 0.20 28.50 86 LYS A C 1
ATOM 847 O O A LYS A 1 87 ? 25.292 19.864 0.238 0.80 29.64 86 LYS A O 1
ATOM 848 O O B LYS A 1 87 ? 25.116 19.960 0.211 0.20 28.28 86 LYS A O 1
ATOM 859 N N . ASP A 1 88 ? 25.875 21.477 1.702 1.00 28.78 87 ASP A N 1
ATOM 860 C CA . ASP A 1 88 ? 26.868 22.037 0.783 1.00 28.02 87 ASP A CA 1
ATOM 861 C C . ASP A 1 88 ? 28.042 21.064 0.572 1.00 28.18 87 ASP A C 1
ATOM 862 O O . ASP A 1 88 ? 28.465 20.826 -0.544 1.00 28.05 87 ASP A O 1
ATOM 867 N N . TYR A 1 89 ? 28.473 20.416 1.650 1.00 28.27 88 TYR A N 1
ATOM 868 C CA . TYR A 1 89 ? 29.538 19.415 1.583 1.00 27.74 88 TYR A CA 1
ATOM 869 C C . TYR A 1 89 ? 29.083 18.277 0.675 1.00 28.73 88 TYR A C 1
ATOM 870 O O . TYR A 1 89 ? 29.824 17.865 -0.181 1.00 28.82 88 TYR A O 1
ATOM 879 N N . ALA A 1 90 ? 27.857 17.786 0.823 1.00 28.33 89 ALA A N 1
ATOM 880 C CA . ALA A 1 90 ? 27.354 16.714 -0.080 1.00 28.30 89 ALA A CA 1
ATOM 881 C C . ALA A 1 90 ? 27.278 17.140 -1.530 1.00 28.79 89 ALA A C 1
ATOM 882 O O . ALA A 1 90 ? 27.551 16.341 -2.425 1.00 30.05 89 ALA A O 1
ATOM 884 N N A GLU A 1 91 ? 26.881 18.385 -1.748 0.80 27.83 90 GLU A N 1
ATOM 885 N N B GLU A 1 91 ? 26.882 18.389 -1.777 0.20 28.16 90 GLU A N 1
ATOM 886 C CA A GLU A 1 91 ? 26.788 18.860 -3.160 0.80 29.79 90 GLU A CA 1
ATOM 887 C CA B GLU A 1 91 ? 26.779 18.898 -3.165 0.20 27.96 90 GLU A CA 1
ATOM 888 C C A GLU A 1 91 ? 28.172 18.890 -3.793 0.80 28.60 90 GLU A C 1
ATOM 889 C C B GLU A 1 91 ? 28.148 19.019 -3.826 0.20 28.15 90 GLU A C 1
ATOM 890 O O A GLU A 1 91 ? 28.358 18.470 -4.967 0.80 29.26 90 GLU A O 1
ATOM 891 O O B GLU A 1 91 ? 28.287 18.804 -5.042 0.20 28.26 90 GLU A O 1
ATOM 902 N N . ALA A 1 92 ? 29.156 19.368 -3.026 1.00 28.43 91 ALA A N 1
ATOM 903 C CA . ALA A 1 92 ? 30.526 19.494 -3.527 1.00 29.21 91 ALA A CA 1
ATOM 904 C C . ALA A 1 92 ? 31.248 18.135 -3.665 1.00 28.93 91 ALA A C 1
ATOM 905 O O . ALA A 1 92 ? 31.846 17.848 -4.741 1.00 30.37 91 ALA A O 1
ATOM 907 N N A PHE A 1 93 ? 31.239 17.361 -2.557 0.80 30.80 92 PHE A N 1
ATOM 908 N N B PHE A 1 93 ? 31.172 17.286 -2.657 0.20 28.90 92 PHE A N 1
ATOM 909 C CA A PHE A 1 93 ? 31.985 16.060 -2.336 0.80 30.56 92 PHE A CA 1
ATOM 910 C CA B PHE A 1 93 ? 31.984 16.079 -2.695 0.20 28.33 92 PHE A CA 1
ATOM 911 C C A PHE A 1 93 ? 31.242 14.890 -3.083 0.80 30.43 92 PHE A C 1
ATOM 912 C C B PHE A 1 93 ? 31.199 14.818 -2.965 0.20 29.27 92 PHE A C 1
ATOM 913 O O A PHE A 1 93 ? 31.885 13.945 -3.575 0.80 30.20 92 PHE A O 1
ATOM 914 O O B PHE A 1 93 ? 31.740 13.714 -2.918 0.20 29.64 92 PHE A O 1
ATOM 929 N N . GLY A 1 94 ? 29.917 14.995 -3.241 1.00 30.64 93 GLY A N 1
ATOM 930 C CA . GLY A 1 94 ? 29.116 13.910 -3.835 1.00 31.92 93 GLY A CA 1
ATOM 931 C C . GLY A 1 94 ? 28.480 12.997 -2.806 1.00 32.37 93 GLY A C 1
ATOM 932 O O . GLY A 1 94 ? 27.675 12.131 -3.175 1.00 35.12 93 GLY A O 1
ATOM 933 N N . GLU A 1 95 ? 28.841 13.150 -1.524 1.00 31.07 94 GLU A N 1
ATOM 934 C CA . GLU A 1 95 ? 28.158 12.445 -0.446 1.00 31.58 94 GLU A CA 1
ATOM 935 C C . GLU A 1 95 ? 28.322 13.265 0.809 1.00 30.22 94 GLU A C 1
ATOM 936 O O . GLU A 1 95 ? 29.321 13.968 0.962 1.00 30.56 94 GLU A O 1
ATOM 942 N N . PRO A 1 96 ? 27.353 13.170 1.726 1.00 30.01 95 PRO A N 1
ATOM 943 C CA . PRO A 1 96 ? 27.481 13.891 2.976 1.00 29.46 95 PRO A CA 1
ATOM 944 C C . PRO A 1 96 ? 28.380 13.159 3.964 1.00 29.33 95 PRO A C 1
ATOM 945 O O . PRO A 1 96 ? 28.495 11.910 3.910 1.00 31.90 95 PRO A O 1
ATOM 949 N N . TRP A 1 97 ? 28.981 13.927 4.879 1.00 29.01 96 TRP A N 1
ATOM 950 C CA . TRP A 1 97 ? 29.433 13.291 6.121 1.00 28.97 96 TRP A CA 1
ATOM 951 C C . TRP A 1 97 ? 28.215 12.833 6.932 1.00 29.91 96 TRP A C 1
ATOM 952 O O . TRP A 1 97 ? 27.108 13.392 6.783 1.00 29.78 96 TRP A O 1
ATOM 963 N N . MET A 1 98 ? 28.422 11.788 7.734 1.00 28.71 97 MET A N 1
ATOM 964 C CA . MET A 1 98 ? 27.391 11.324 8.704 1.00 30.17 97 MET A CA 1
ATOM 965 C C . MET A 1 98 ? 27.621 11.998 10.022 1.00 29.47 97 MET A C 1
ATOM 966 O O . MET A 1 98 ? 26.679 12.239 10.784 1.00 30.03 97 MET A O 1
ATOM 971 N N . SER A 1 99 ? 28.881 12.259 10.326 1.00 29.75 98 SER A N 1
ATOM 972 C CA . SER A 1 99 ? 29.206 12.994 11.559 1.00 29.35 98 SER A CA 1
ATOM 973 C C . SER A 1 99 ? 30.539 13.684 11.412 1.00 29.11 98 SER A C 1
ATOM 974 O O . SER A 1 99 ? 31.315 13.389 10.470 1.00 28.66 98 SER A O 1
ATOM 977 N N . PHE A 1 100 ? 30.809 14.604 12.332 1.00 28.85 99 PHE A N 1
ATOM 978 C CA . PHE A 1 100 ? 32.154 15.177 12.385 1.00 28.38 99 PHE A CA 1
ATOM 979 C C . PHE A 1 100 ? 32.526 15.482 13.827 1.00 29.16 99 PHE A C 1
ATOM 980 O O . PHE A 1 100 ? 31.650 15.557 14.704 1.00 29.76 99 PHE A O 1
ATOM 988 N N . GLN A 1 101 ? 33.824 15.579 14.077 1.00 29.09 100 GLN A N 1
ATOM 989 C CA . GLN A 1 101 ? 34.295 16.028 15.394 1.00 29.79 100 GLN A CA 1
ATOM 990 C C . GLN A 1 101 ? 35.221 17.223 15.113 1.00 29.73 100 GLN A C 1
ATOM 991 O O . GLN A 1 101 ? 36.019 17.193 14.187 1.00 30.73 100 GLN A O 1
ATOM 997 N N A MET A 1 102 ? 35.097 18.251 15.937 0.60 28.67 101 MET A N 1
ATOM 998 N N B MET A 1 102 ? 35.132 18.246 15.943 0.40 28.96 101 MET A N 1
ATOM 999 C CA A MET A 1 102 ? 35.946 19.453 15.829 0.60 30.72 101 MET A CA 1
ATOM 1000 C CA B MET A 1 102 ? 35.994 19.423 15.778 0.40 30.02 101 MET A CA 1
ATOM 1001 C C A MET A 1 102 ? 36.574 19.681 17.194 0.60 30.04 101 MET A C 1
ATOM 1002 C C B MET A 1 102 ?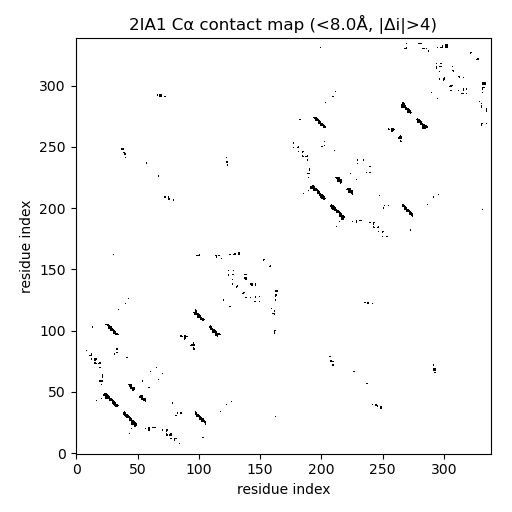 36.522 19.865 17.135 0.40 29.86 101 MET A C 1
ATOM 1003 O O A MET A 1 102 ? 35.918 19.504 18.247 0.60 30.32 101 MET A O 1
ATOM 1004 O O B MET A 1 102 ? 35.746 19.996 18.112 0.40 29.41 101 MET A O 1
ATOM 1013 N N . THR A 1 103 ? 37.831 20.124 17.195 1.00 30.02 102 THR A N 1
ATOM 1014 C CA . THR A 1 103 ? 38.433 20.582 18.428 1.00 30.28 102 THR A CA 1
ATOM 1015 C C . THR A 1 103 ? 39.041 21.946 18.107 1.00 29.56 102 THR A C 1
ATOM 1016 O O . THR A 1 103 ? 39.630 22.113 17.017 1.00 29.28 102 THR A O 1
ATOM 1020 N N . PHE A 1 104 ? 38.858 22.904 19.008 1.00 29.14 103 PHE A N 1
ATOM 1021 C CA . PHE A 1 104 ? 39.575 24.171 18.868 1.00 28.32 103 PHE A CA 1
ATOM 1022 C C . PHE A 1 104 ? 40.118 24.682 20.209 1.00 28.08 103 PHE A C 1
ATOM 1023 O O . PHE A 1 104 ? 39.604 24.330 21.286 1.00 28.07 103 PHE A O 1
ATOM 1031 N N . TYR A 1 105 ? 41.184 25.473 20.116 1.00 27.07 104 TYR A N 1
ATOM 1032 C CA . TYR A 1 105 ? 41.954 25.870 21.295 1.00 26.98 104 TYR A CA 1
ATOM 1033 C C . TYR A 1 105 ? 41.991 27.398 21.393 1.00 28.16 104 TYR A C 1
ATOM 1034 O O . TYR A 1 105 ? 41.759 28.110 20.402 1.00 28.74 104 TYR A O 1
ATOM 1043 N N . ALA A 1 106 ? 42.258 27.866 22.603 1.00 27.86 105 ALA A N 1
ATOM 1044 C CA . ALA A 1 106 ? 42.455 29.304 22.881 1.00 29.31 105 ALA A CA 1
ATOM 1045 C C . ALA A 1 106 ? 43.480 29.919 21.939 1.00 29.55 105 ALA A C 1
ATOM 1046 O O . ALA A 1 106 ? 43.362 31.093 21.604 1.00 31.10 105 ALA A O 1
ATOM 1048 N N . SER A 1 107 ? 44.463 29.136 21.507 1.00 30.38 106 SER A N 1
ATOM 1049 C CA . SER A 1 107 ? 45.544 29.597 20.600 1.00 31.29 106 SER A CA 1
ATOM 1050 C C . SER A 1 107 ? 45.016 29.914 19.183 1.00 31.90 106 SER A C 1
ATOM 1051 O O . SER A 1 107 ? 45.737 30.547 18.369 1.00 33.17 106 SER A O 1
ATOM 1054 N N . GLY A 1 108 ? 43.817 29.428 18.861 1.00 31.70 107 GLY A N 1
ATOM 1055 C CA . GLY A 1 108 ? 43.273 29.562 17.509 1.00 32.24 107 GLY A CA 1
ATOM 1056 C C . GLY A 1 108 ? 43.498 28.316 16.649 1.00 32.38 107 GLY A C 1
ATOM 1057 O O . GLY A 1 108 ? 42.942 28.198 15.532 1.00 33.52 107 GLY A O 1
ATOM 1058 N N . LYS A 1 109 ? 44.304 27.384 17.144 1.00 31.00 108 LYS A N 1
ATOM 1059 C CA . LYS A 1 109 ? 44.454 26.077 16.465 1.00 32.69 108 LYS A CA 1
ATOM 1060 C C . LYS A 1 109 ? 43.092 25.346 16.379 1.00 30.63 108 LYS A C 1
ATOM 1061 O O . LYS A 1 109 ? 42.257 25.470 17.281 1.00 29.51 108 LYS A O 1
ATOM 1067 N N . PHE A 1 110 ? 42.858 24.612 15.291 1.00 29.54 109 PHE A N 1
ATOM 1068 C CA . PHE A 1 110 ? 41.687 23.751 15.252 1.00 30.09 109 PHE A CA 1
ATOM 1069 C C . PHE A 1 110 ? 41.951 22.501 14.435 1.00 31.24 109 PHE A C 1
ATOM 1070 O O . PHE A 1 110 ? 42.882 22.454 13.624 1.00 30.86 109 PHE A O 1
ATOM 1078 N N A ASN A 1 111 ? 41.109 21.507 14.697 0.70 31.04 110 ASN A N 1
ATOM 1079 N N B ASN A 1 111 ? 41.111 21.499 14.624 0.30 30.97 110 ASN A N 1
ATOM 1080 C CA A ASN A 1 111 ? 41.124 20.213 14.016 0.70 32.79 110 ASN A CA 1
ATOM 1081 C CA B ASN A 1 111 ? 41.157 20.320 13.775 0.30 31.81 110 ASN A CA 1
ATOM 1082 C C A ASN A 1 111 ? 39.658 19.918 13.609 0.70 32.64 110 ASN A C 1
ATOM 1083 C C B ASN A 1 111 ? 39.754 19.781 13.631 0.30 32.44 110 ASN A C 1
ATOM 1084 O O A ASN A 1 111 ? 38.724 20.191 14.390 0.70 30.70 110 ASN A O 1
ATOM 1085 O O B ASN A 1 111 ? 38.984 19.768 14.598 0.30 32.40 110 ASN A O 1
ATOM 1094 N N . ILE A 1 112 ? 39.437 19.353 12.408 1.00 33.03 111 ILE A N 1
ATOM 1095 C CA . ILE A 1 112 ? 38.117 18.830 12.057 1.00 33.56 111 ILE A CA 1
ATOM 1096 C C . ILE A 1 112 ? 38.288 17.517 11.297 1.00 32.88 111 ILE A C 1
ATOM 1097 O O . ILE A 1 112 ? 39.106 17.441 10.378 1.00 34.00 111 ILE A O 1
ATOM 1102 N N A ASP A 1 113 ? 37.569 16.467 11.701 0.60 30.77 112 ASP A N 1
ATOM 1103 N N B ASP A 1 113 ? 37.541 16.488 11.705 0.40 31.84 112 ASP A N 1
ATOM 1104 C CA A ASP A 1 113 ? 37.587 15.214 10.919 0.60 30.78 112 ASP A CA 1
ATOM 1105 C CA B ASP A 1 113 ? 37.533 15.202 10.995 0.40 32.09 112 ASP A CA 1
ATOM 1106 C C A ASP A 1 113 ? 36.163 14.745 10.669 0.60 30.08 112 ASP A C 1
ATOM 1107 C C B ASP A 1 113 ? 36.122 14.762 10.668 0.40 30.76 112 ASP A C 1
ATOM 1108 O O A ASP A 1 113 ? 35.262 14.963 11.489 0.60 29.59 112 ASP A O 1
ATOM 1109 O O B ASP A 1 113 ? 35.193 14.987 11.447 0.40 30.23 112 ASP A O 1
ATOM 1118 N N . PHE A 1 114 ? 35.965 14.141 9.504 1.00 29.22 113 PHE A N 1
ATOM 1119 C CA . PHE A 1 114 ? 34.645 13.715 9.046 1.00 28.18 113 PHE A CA 1
ATOM 1120 C C . PHE A 1 114 ? 34.571 12.189 9.047 1.00 29.05 113 PHE A C 1
ATOM 1121 O O . PHE A 1 114 ? 35.582 11.492 8.773 1.00 31.09 113 PHE A O 1
ATOM 1129 N N . TYR A 1 115 ? 33.364 11.690 9.347 1.00 28.30 114 TYR A N 1
ATOM 1130 C CA . TYR A 1 115 ? 33.126 10.232 9.423 1.00 28.84 114 TYR A CA 1
ATOM 1131 C C . TYR A 1 115 ? 31.867 9.878 8.682 1.00 29.20 114 TYR A C 1
ATOM 1132 O O . TYR A 1 115 ? 30.998 10.746 8.439 1.00 29.80 114 TYR A O 1
ATOM 1141 N N . TYR A 1 116 ? 31.779 8.598 8.290 1.00 29.30 115 TYR A N 1
ATOM 1142 C CA . TYR A 1 116 ? 30.719 8.155 7.385 1.00 30.77 115 TYR A CA 1
ATOM 1143 C C . TYR A 1 116 ? 29.990 6.899 7.896 1.00 31.96 115 TYR A C 1
ATOM 1144 O O . TYR A 1 116 ? 29.313 6.225 7.149 1.00 32.92 115 TYR A O 1
ATOM 1153 N N . ASP A 1 117 ? 30.071 6.664 9.202 1.00 32.98 116 ASP A N 1
ATOM 1154 C CA . ASP A 1 117 ? 29.403 5.524 9.820 1.00 33.53 116 ASP A CA 1
ATOM 1155 C C . ASP A 1 117 ? 28.064 5.884 10.402 1.00 33.99 116 ASP A C 1
ATOM 1156 O O . ASP A 1 117 ? 27.830 7.049 10.824 1.00 34.35 116 ASP A O 1
ATOM 1161 N N . LYS A 1 118 ? 27.200 4.882 10.542 1.00 33.72 117 LYS A N 1
ATOM 1162 C CA . LYS A 1 118 ? 25.910 5.042 11.241 1.00 34.75 117 LYS A CA 1
ATOM 1163 C C . LYS A 1 118 ? 26.229 4.919 12.712 1.00 33.84 117 LYS A C 1
ATOM 1164 O O . LYS A 1 118 ? 27.094 4.144 13.102 1.00 35.55 117 LYS A O 1
ATOM 1170 N N . ASN A 1 119 ? 25.545 5.696 13.529 1.00 33.53 118 ASN A N 1
ATOM 1171 C CA . ASN A 1 119 ? 25.710 5.579 14.964 1.00 31.71 118 ASN A CA 1
ATOM 1172 C C . ASN A 1 119 ? 24.440 4.917 15.503 1.00 32.49 118 ASN A C 1
ATOM 1173 O O . ASN A 1 119 ? 23.342 5.451 15.342 1.00 32.80 118 ASN A O 1
ATOM 1178 N N . PRO A 1 120 ? 24.580 3.761 16.174 1.00 31.38 119 PRO A N 1
ATOM 1179 C CA . PRO A 1 120 ? 23.396 3.091 16.669 1.00 31.06 119 PRO A CA 1
ATOM 1180 C C . PRO A 1 120 ? 22.880 3.626 18.006 1.00 32.28 119 PRO A C 1
ATOM 1181 O O . PRO A 1 120 ? 21.851 3.125 18.511 1.00 34.94 119 PRO A O 1
ATOM 1185 N N . PHE A 1 121 ? 23.576 4.586 18.609 1.00 30.52 120 PHE A N 1
ATOM 1186 C CA . PHE A 1 121 ? 23.225 4.977 19.978 1.00 29.66 120 PHE A CA 1
ATOM 1187 C C . PHE A 1 121 ? 22.412 6.291 20.031 1.00 30.21 120 PHE A C 1
ATOM 1188 O O . PHE A 1 121 ? 22.580 7.142 19.167 1.00 31.76 120 PHE A O 1
ATOM 1196 N N . ASP A 1 122 ? 21.549 6.404 21.035 1.00 29.78 121 ASP A N 1
ATOM 1197 C CA . ASP A 1 122 ? 20.770 7.648 21.169 1.00 30.13 121 ASP A CA 1
ATOM 1198 C C . ASP A 1 122 ? 21.585 8.825 21.702 1.00 29.79 121 ASP A C 1
ATOM 1199 O O . ASP A 1 122 ? 22.795 8.729 21.879 1.00 30.10 121 ASP A O 1
ATOM 1204 N N . THR A 1 123 ? 20.924 9.960 21.881 1.00 29.69 122 THR A N 1
ATOM 1205 C CA . THR A 1 123 ? 21.674 11.162 22.297 1.00 29.35 122 THR A CA 1
ATOM 1206 C C . THR A 1 123 ? 22.389 10.980 23.636 1.00 29.72 122 THR A C 1
ATOM 1207 O O . THR A 1 123 ? 23.590 11.287 23.771 1.00 30.05 122 THR A O 1
ATOM 1211 N N . PHE A 1 124 ? 21.629 10.523 24.617 1.00 30.15 123 PHE A N 1
ATOM 1212 C CA . PHE A 1 124 ? 22.160 10.346 25.965 1.00 31.15 123 PHE A CA 1
ATOM 1213 C C . PHE A 1 124 ? 23.375 9.399 25.976 1.00 30.39 123 PHE A C 1
ATOM 1214 O O . PHE A 1 124 ? 24.441 9.741 26.532 1.00 31.09 123 PHE A O 1
ATOM 1222 N N . LEU A 1 125 ? 23.239 8.225 25.386 1.00 29.79 124 LEU A N 1
ATOM 1223 C CA . LEU A 1 125 ? 24.345 7.279 25.423 1.00 29.82 124 LEU A CA 1
ATOM 1224 C C . LEU A 1 125 ? 25.492 7.767 24.533 1.00 31.40 124 LEU A C 1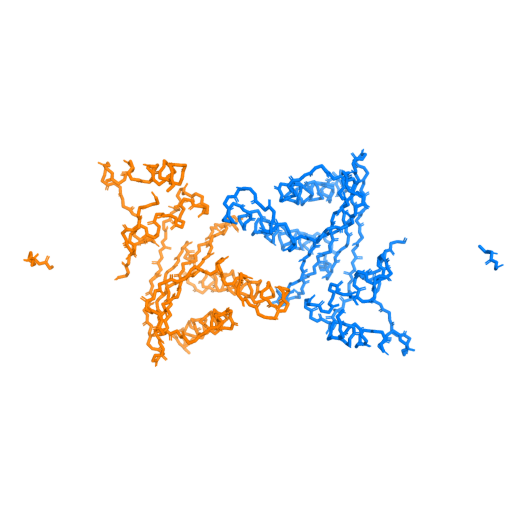
ATOM 1225 O O . LEU A 1 125 ? 26.657 7.523 24.842 1.00 30.22 124 LEU A O 1
ATOM 1230 N N . THR A 1 126 ? 25.170 8.419 23.408 1.00 30.60 125 THR A N 1
ATOM 1231 C CA . THR A 1 126 ? 26.255 8.938 22.595 1.00 30.96 125 THR A CA 1
ATOM 1232 C C . THR A 1 126 ? 27.144 9.896 23.392 1.00 30.94 125 THR A C 1
ATOM 1233 O O . THR A 1 126 ? 28.383 9.782 23.318 1.00 31.02 125 THR A O 1
ATOM 1237 N N . ARG A 1 127 ? 26.537 10.784 24.178 1.00 30.43 126 ARG A N 1
ATOM 1238 C CA . ARG A 1 127 ? 27.388 11.694 24.951 1.00 31.33 126 ARG A CA 1
ATOM 1239 C C . ARG A 1 127 ? 28.202 10.898 25.995 1.00 30.74 126 ARG A C 1
ATOM 1240 O O . ARG A 1 127 ? 29.403 11.159 26.176 1.00 32.41 126 ARG A O 1
ATOM 1248 N N . LEU A 1 128 ? 27.582 9.930 26.693 1.00 30.88 127 LEU A N 1
ATOM 1249 C CA . LEU A 1 128 ? 28.325 9.116 27.714 1.00 31.82 127 LEU A CA 1
ATOM 1250 C C . LEU A 1 128 ? 29.524 8.398 27.051 1.00 31.00 127 LEU A C 1
ATOM 1251 O O . LEU A 1 128 ? 30.627 8.363 27.615 1.00 32.60 127 LEU A O 1
ATOM 1256 N N . ALA A 1 129 ? 29.305 7.856 25.829 1.00 31.06 128 ALA A N 1
ATOM 1257 C CA . ALA A 1 129 ? 30.347 7.112 25.164 1.00 31.34 128 ALA A CA 1
ATOM 1258 C C . ALA A 1 129 ? 31.457 8.063 24.690 1.00 31.11 128 ALA A C 1
ATOM 1259 O O . ALA A 1 129 ? 32.635 7.764 24.788 1.00 31.42 128 ALA A O 1
ATOM 1261 N N . TRP A 1 130 ? 31.046 9.228 24.179 1.00 30.24 129 TRP A N 1
ATOM 1262 C CA . TRP A 1 130 ? 31.995 10.226 23.711 1.00 30.76 129 TRP A CA 1
ATOM 1263 C C . TRP A 1 130 ? 32.862 10.682 24.892 1.00 30.07 129 TRP A C 1
ATOM 1264 O O . TRP A 1 130 ? 34.110 10.760 24.770 1.00 30.05 129 TRP A O 1
ATOM 1275 N N . GLN A 1 131 ? 32.246 10.949 26.027 1.00 29.94 130 GLN A N 1
ATOM 1276 C CA . GLN A 1 131 ? 33.006 11.394 27.199 1.00 29.95 130 GLN A CA 1
ATOM 1277 C C . GLN A 1 131 ? 33.994 10.321 27.645 1.00 30.73 130 GLN A C 1
ATOM 1278 O O . GLN A 1 131 ? 35.134 10.613 28.094 1.00 30.20 130 GLN A O 1
ATOM 1284 N N . TYR A 1 132 ? 33.512 9.086 27.613 1.00 30.76 131 TYR A N 1
ATOM 1285 C CA . TYR A 1 132 ? 34.346 7.977 28.019 1.00 30.70 131 TYR A CA 1
ATOM 1286 C C . TYR A 1 132 ? 35.597 7.900 27.133 1.00 31.02 131 TYR A C 1
ATOM 1287 O O . TYR A 1 132 ? 36.728 7.727 27.635 1.00 30.45 131 TYR A O 1
ATOM 1296 N N . GLU A 1 133 ? 35.396 8.022 25.829 1.00 31.30 132 GLU A N 1
ATOM 1297 C CA . GLU A 1 133 ? 36.520 7.934 24.899 1.00 31.31 132 GLU A CA 1
ATOM 1298 C C . GLU A 1 133 ? 37.463 9.121 25.011 1.00 31.89 132 GLU A C 1
ATOM 1299 O O . GLU A 1 133 ? 38.679 8.981 25.022 1.00 31.32 132 GLU A O 1
ATOM 1305 N N . HIS A 1 134 ? 36.892 10.308 25.075 1.00 31.28 133 HIS A N 1
ATOM 1306 C CA . HIS A 1 134 ? 37.700 11.498 25.097 1.00 30.16 133 HIS A CA 1
ATOM 1307 C C . HIS A 1 134 ? 38.374 11.774 26.424 1.00 31.10 133 HIS A C 1
ATOM 1308 O O . HIS A 1 134 ? 39.514 12.288 26.432 1.00 32.25 133 HIS A O 1
ATOM 1315 N N . PHE A 1 135 ? 37.686 11.472 27.531 1.00 31.58 134 PHE A N 1
ATOM 1316 C CA . PHE A 1 135 ? 38.167 11.859 28.870 1.00 32.82 134 PHE A CA 1
ATOM 1317 C C . PHE A 1 135 ? 38.330 10.733 29.874 1.00 32.77 134 PHE A C 1
ATOM 1318 O O . PHE A 1 135 ? 38.851 10.955 30.985 1.00 31.69 134 PHE A O 1
ATOM 1326 N N . GLY A 1 136 ? 37.920 9.533 29.489 1.00 32.96 135 GLY A N 1
ATOM 1327 C CA . GLY A 1 136 ? 37.988 8.361 30.357 1.00 33.28 135 GLY A CA 1
ATOM 1328 C C . GLY A 1 136 ? 36.925 8.321 31.444 1.00 33.98 135 GLY A C 1
ATOM 1329 O O . GLY A 1 136 ? 37.053 7.549 32.392 1.00 34.34 135 GLY A O 1
ATOM 1330 N N . THR A 1 137 ? 35.876 9.135 31.314 1.00 34.66 136 THR A N 1
ATOM 1331 C CA . THR A 1 137 ? 34.872 9.314 32.387 1.00 36.13 136 THR A CA 1
ATOM 1332 C C . THR A 1 137 ? 33.949 8.099 32.539 1.00 37.14 136 THR A C 1
ATOM 1333 O O . THR A 1 137 ? 33.361 7.631 31.529 1.00 36.32 136 THR A O 1
ATOM 1337 N N . ILE A 1 138 ? 33.789 7.630 33.788 1.00 38.34 137 ILE A N 1
ATOM 1338 C CA . ILE A 1 138 ? 32.939 6.461 34.090 1.00 40.28 137 ILE A CA 1
ATOM 1339 C C . ILE A 1 138 ? 31.862 6.481 35.206 1.00 40.65 137 ILE A C 1
ATOM 1340 O O . ILE A 1 138 ? 32.161 6.126 36.357 1.00 41.49 137 ILE A O 1
ATOM 1345 N N . PRO A 1 139 ? 30.664 7.031 34.954 1.00 41.52 138 PRO A N 1
ATOM 1346 C CA . PRO A 1 139 ? 30.167 8.377 35.166 1.00 41.74 138 PRO A CA 1
ATOM 1347 C C . PRO A 1 139 ? 29.477 8.358 36.540 1.00 42.29 138 PRO A C 1
ATOM 1348 O O . PRO A 1 139 ? 29.492 7.310 37.251 1.00 41.74 138 PRO A O 1
ATOM 1352 N N . ASP A 1 141 ? 26.686 7.929 39.484 1.00 27.90 140 ASP A N 1
ATOM 1353 C CA . ASP A 1 141 ? 25.260 7.460 39.250 1.00 27.67 140 ASP A CA 1
ATOM 1354 C C . ASP A 1 141 ? 25.197 6.057 38.660 1.00 28.25 140 ASP A C 1
ATOM 1355 O O . ASP A 1 141 ? 25.750 5.809 37.581 1.00 27.38 140 ASP A O 1
ATOM 1360 N N . SER A 1 142 ? 24.481 5.159 39.337 1.00 28.51 141 SER A N 1
ATOM 1361 C CA . SER A 1 142 ? 24.386 3.766 38.895 1.00 28.75 141 SER A CA 1
ATOM 1362 C C . SER A 1 142 ? 23.607 3.614 37.570 1.00 29.30 141 SER A C 1
ATOM 1363 O O . SER A 1 142 ? 23.975 2.774 36.754 1.00 28.58 141 SER A O 1
ATOM 1366 N N . PHE A 1 143 ? 22.570 4.435 37.345 1.00 29.11 142 PHE A N 1
ATOM 1367 C CA . PHE A 1 143 ? 21.787 4.361 36.097 1.00 29.92 142 PHE A CA 1
ATOM 1368 C C . PHE A 1 143 ? 22.639 4.800 34.903 1.00 28.58 142 PHE A C 1
ATOM 1369 O O . PHE A 1 143 ? 22.598 4.182 33.833 1.00 29.69 142 PHE A O 1
ATOM 1377 N N . TYR A 1 144 ? 23.423 5.855 35.091 1.00 27.14 143 TYR A N 1
ATOM 1378 C CA . TYR A 1 144 ? 24.293 6.349 34.008 1.00 26.95 143 TYR A CA 1
ATOM 1379 C C . TYR A 1 144 ? 25.395 5.348 33.706 1.00 26.22 143 TYR A C 1
ATOM 1380 O O . TYR A 1 144 ? 25.764 5.086 32.550 1.00 25.78 143 TYR A O 1
ATOM 1389 N N . LYS A 1 145 ? 25.946 4.792 34.772 1.00 26.93 144 LYS A N 1
ATOM 1390 C CA . LYS A 1 145 ? 26.944 3.780 34.640 1.00 27.54 144 LYS A CA 1
ATOM 1391 C C . LYS A 1 145 ? 26.407 2.565 33.858 1.00 26.96 144 LYS A C 1
ATOM 1392 O O . LYS A 1 145 ? 27.091 2.030 32.997 1.00 28.56 144 LYS A O 1
ATOM 1398 N N . GLU A 1 146 ? 25.188 2.131 34.172 1.00 28.46 145 GLU A N 1
ATOM 1399 C CA . GLU A 1 146 ? 24.574 0.991 33.491 1.00 28.76 145 GLU A CA 1
ATOM 1400 C C . GLU A 1 146 ? 24.336 1.275 32.024 1.00 27.98 145 GLU A C 1
ATOM 1401 O O . GLU A 1 146 ? 24.502 0.401 31.178 1.00 27.42 145 GLU A O 1
ATOM 1407 N N . THR A 1 147 ? 23.944 2.520 31.724 1.00 26.47 146 THR A N 1
ATOM 1408 C CA . THR A 1 147 ? 23.757 2.939 30.346 1.00 26.23 146 THR A CA 1
ATOM 1409 C C . THR A 1 147 ? 25.087 2.922 29.612 1.00 25.33 146 THR A C 1
ATOM 1410 O O . THR A 1 147 ? 25.175 2.382 28.506 1.00 26.96 146 THR A O 1
ATOM 1414 N N . LEU A 1 148 ? 26.144 3.468 30.228 1.00 25.71 147 LEU A N 1
ATOM 1415 C CA . LEU A 1 148 ? 27.465 3.431 29.577 1.00 26.33 147 LEU A CA 1
ATOM 1416 C C . LEU A 1 148 ? 27.854 1.978 29.289 1.00 26.38 147 LEU A C 1
ATOM 1417 O O . LEU A 1 148 ? 28.492 1.708 28.273 1.00 26.99 147 LEU A O 1
ATOM 1422 N N . ASN A 1 149 ? 27.459 1.044 30.146 1.00 27.66 148 ASN A N 1
ATOM 1423 C CA . ASN A 1 149 ? 27.740 -0.370 29.899 1.00 28.02 148 ASN A CA 1
ATOM 1424 C C . ASN A 1 149 ? 27.194 -0.937 28.579 1.00 29.66 148 ASN A C 1
ATOM 1425 O O . ASN A 1 149 ? 27.804 -1.868 28.013 1.00 30.65 148 ASN A O 1
ATOM 1430 N N . GLU A 1 150 ? 26.090 -0.373 28.066 1.00 29.28 149 GLU A N 1
ATOM 1431 C CA . GLU A 1 150 ? 25.560 -0.807 26.775 1.00 31.35 149 GLU A CA 1
ATOM 1432 C C . GLU A 1 150 ? 26.627 -0.551 25.712 1.00 31.46 149 GLU A C 1
ATOM 1433 O O . GLU A 1 150 ? 26.895 -1.414 24.853 1.00 32.18 149 GLU A O 1
ATOM 1439 N N . TYR A 1 151 ? 27.288 0.615 25.789 1.00 29.00 150 TYR A N 1
ATOM 1440 C CA . TYR A 1 151 ? 28.359 0.928 24.847 1.00 27.61 150 TYR A CA 1
ATOM 1441 C C . TYR A 1 151 ? 29.595 0.024 25.084 1.00 28.32 150 TYR A C 1
ATOM 1442 O O . TYR A 1 151 ? 30.169 -0.529 24.142 1.00 28.65 150 TYR A O 1
ATOM 1451 N N . LEU A 1 152 ? 29.996 -0.082 26.337 1.00 28.60 151 LEU A N 1
ATOM 1452 C CA . LEU A 1 152 ? 31.181 -0.884 26.683 1.00 27.96 151 LEU A CA 1
ATOM 1453 C C . LEU A 1 152 ? 31.029 -2.356 26.238 1.00 29.07 151 LEU A C 1
ATOM 1454 O O . LEU A 1 152 ? 32.020 -2.980 25.790 1.00 29.66 151 LEU A O 1
ATOM 1459 N N . GLU A 1 153 ? 29.813 -2.880 26.289 1.00 28.57 152 GLU A N 1
ATOM 1460 C CA . GLU A 1 153 ? 29.580 -4.278 25.883 1.00 30.59 152 GLU A CA 1
ATOM 1461 C C . GLU A 1 153 ? 29.689 -4.448 24.357 1.00 30.86 152 GLU A C 1
ATOM 1462 O O . GLU A 1 153 ? 30.074 -5.541 23.887 1.00 32.31 152 GLU A O 1
ATOM 1468 N N . GLU A 1 154 ? 29.399 -3.393 23.595 1.00 30.52 153 GLU A N 1
ATOM 1469 C CA . GLU A 1 154 ? 29.614 -3.432 22.144 1.00 30.28 153 GLU A CA 1
ATOM 1470 C C . GLU A 1 154 ? 31.093 -3.369 21.863 1.00 31.10 153 GLU A C 1
ATOM 1471 O O . GLU A 1 154 ? 31.605 -4.107 21.010 1.00 29.88 153 GLU A O 1
ATOM 1477 N N . LYS A 1 155 ? 31.795 -2.460 22.547 1.00 30.66 154 LYS A N 1
ATOM 1478 C CA . LYS A 1 155 ? 33.251 -2.368 22.371 1.00 31.46 154 LYS A CA 1
ATOM 1479 C C . LYS A 1 155 ? 33.946 -3.701 22.689 1.00 30.64 154 LYS A C 1
ATOM 1480 O O . LYS A 1 155 ? 34.908 -4.112 22.023 1.00 31.89 154 LYS A O 1
ATOM 1486 N N . ALA A 1 156 ? 33.483 -4.358 23.763 1.00 28.29 155 ALA A N 1
ATOM 1487 C CA . ALA A 1 156 ? 34.084 -5.627 24.212 1.00 28.39 155 ALA A CA 1
ATOM 1488 C C . ALA A 1 156 ? 33.993 -6.708 23.138 1.00 27.49 155 ALA A C 1
ATOM 1489 O O . ALA A 1 156 ? 34.850 -7.570 23.059 1.00 28.19 155 ALA A O 1
ATOM 1491 N N . GLN A 1 157 ? 32.963 -6.643 22.288 1.00 26.91 156 GLN A N 1
ATOM 1492 C CA . GLN A 1 157 ? 32.815 -7.649 21.212 1.00 28.55 156 GLN A CA 1
ATOM 1493 C C . GLN A 1 157 ? 33.684 -7.298 20.009 1.00 29.37 156 GLN A C 1
ATOM 1494 O O . GLN A 1 157 ? 33.629 -7.973 18.997 1.00 28.92 156 GLN A O 1
ATOM 1500 N N . GLY A 1 158 ? 34.473 -6.230 20.126 1.00 28.65 157 GLY A N 1
ATOM 1501 C CA . GLY A 1 158 ? 35.389 -5.802 19.073 1.00 30.66 157 GLY A CA 1
ATOM 1502 C C . GLY A 1 158 ? 34.818 -4.752 18.140 1.00 30.32 157 GLY A C 1
ATOM 1503 O O . GLY A 1 158 ? 35.435 -4.443 17.082 1.00 31.73 157 GLY A O 1
ATOM 1504 N N . LYS A 1 159 ? 33.637 -4.205 18.455 1.00 29.63 158 LYS A N 1
ATOM 1505 C CA . LYS A 1 159 ? 33.058 -3.118 17.631 1.00 30.03 158 LYS A CA 1
ATOM 1506 C C . LYS A 1 159 ? 33.758 -1.831 17.959 1.00 30.07 158 LYS A C 1
ATOM 1507 O O . LYS A 1 159 ? 34.188 -1.633 19.086 1.00 29.69 158 LYS A O 1
ATOM 1513 N N . ARG A 1 160 ? 33.892 -0.955 16.958 1.00 30.67 159 ARG A N 1
ATOM 1514 C CA . ARG A 1 160 ? 34.543 0.333 17.211 1.00 30.52 159 ARG A CA 1
ATOM 1515 C C . ARG A 1 160 ? 33.742 1.452 16.595 1.00 30.14 159 ARG A C 1
ATOM 1516 O O . ARG A 1 160 ? 33.116 1.285 15.534 1.00 31.28 159 ARG A O 1
ATOM 1524 N N . TYR A 1 161 ? 33.846 2.615 17.230 1.00 28.75 160 TYR A N 1
ATOM 1525 C CA . TYR A 1 161 ? 33.069 3.806 16.825 1.00 29.31 160 TYR A CA 1
ATOM 1526 C C . TYR A 1 161 ? 33.986 5.005 16.773 1.00 29.19 160 TYR A C 1
ATOM 1527 O O . TYR A 1 161 ? 33.951 5.859 17.653 1.00 29.94 160 TYR A O 1
ATOM 1536 N N . PRO A 1 162 ? 34.838 5.072 15.729 1.00 29.93 161 PRO A N 1
ATOM 1537 C CA . PRO A 1 162 ? 35.862 6.099 15.638 1.00 30.95 161 PRO A CA 1
ATOM 1538 C C . PRO A 1 162 ? 35.280 7.502 15.639 1.00 30.07 161 PRO A C 1
ATOM 1539 O O . PRO A 1 162 ? 35.964 8.443 16.037 1.00 30.83 161 PRO A O 1
ATOM 1543 N N . PHE A 1 163 ? 34.041 7.647 15.157 1.00 28.91 162 PHE A N 1
ATOM 1544 C CA . PHE A 1 163 ? 33.403 8.954 15.098 1.00 29.06 162 PHE A CA 1
ATOM 1545 C C . PHE A 1 163 ? 33.184 9.597 16.466 1.00 28.62 162 PHE A C 1
ATOM 1546 O O . PHE A 1 163 ? 32.835 10.778 16.546 1.00 28.83 162 PHE A O 1
ATOM 1554 N N A LEU A 1 164 ? 33.394 8.853 17.551 0.70 29.00 163 LEU A N 1
ATOM 1555 N N B LEU A 1 164 ? 33.421 8.808 17.527 0.30 29.25 163 LEU A N 1
ATOM 1556 C CA A LEU A 1 164 ? 33.313 9.505 18.874 0.70 29.15 163 LEU A CA 1
ATOM 1557 C CA B LEU A 1 164 ? 33.287 9.239 18.939 0.30 29.64 163 LEU A CA 1
ATOM 1558 C C A LEU A 1 164 ? 34.587 9.276 19.720 0.70 30.05 163 LEU A C 1
ATOM 1559 C C B LEU A 1 164 ? 34.622 9.411 19.654 0.30 30.03 163 LEU A C 1
ATOM 1560 O O A LEU A 1 164 ? 34.604 9.473 20.953 0.70 29.11 163 LEU A O 1
ATOM 1561 O O B LEU A 1 164 ? 34.695 9.984 20.748 0.30 29.33 163 LEU A O 1
ATOM 1570 N N . GLU A 1 165 ? 35.679 8.897 19.038 1.0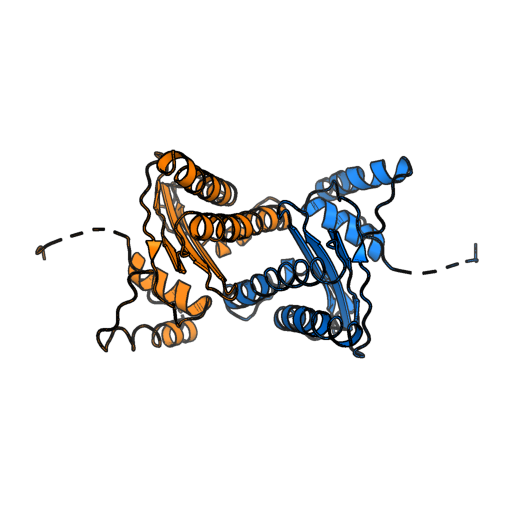0 29.35 164 GLU A N 1
ATOM 1571 C CA . GLU A 1 165 ? 36.987 8.770 19.697 1.00 30.94 164 GLU A CA 1
ATOM 1572 C C . GLU A 1 165 ? 37.855 9.987 19.420 1.00 30.38 164 GLU A C 1
ATOM 1573 O O . GLU A 1 165 ? 37.779 10.569 18.341 1.00 31.95 164 GLU A O 1
ATOM 1579 N N . PRO A 1 166 ? 38.733 10.349 20.364 1.00 30.99 165 PRO A N 1
ATOM 1580 C CA . PRO A 1 166 ? 39.654 11.469 20.106 1.00 32.85 165 PRO A CA 1
ATOM 1581 C C . PRO A 1 166 ? 40.706 11.125 19.032 1.00 36.68 165 PRO A C 1
ATOM 1582 O O . PRO A 1 166 ? 40.868 9.973 18.694 1.00 39.08 165 PRO A O 1
ATOM 1586 N N . LEU A 1 167 ? 41.448 12.097 18.517 1.00 40.75 166 LEU A N 1
ATOM 1587 C CA . LEU A 1 167 ? 42.702 11.716 17.795 1.00 43.32 166 LEU A CA 1
ATOM 1588 C C . LEU A 1 167 ? 43.752 10.998 18.681 1.00 44.83 166 LEU A C 1
ATOM 1589 O O . LEU A 1 167 ? 44.360 11.604 19.591 1.00 46.92 166 LEU A O 1
ATOM 1594 N N . HIS A 1 176 ? 55.277 3.891 25.843 1.00 34.82 175 HIS A N 1
ATOM 1595 C CA . HIS A 1 176 ? 55.668 2.440 25.860 1.00 33.68 175 HIS A CA 1
ATOM 1596 C C . HIS A 1 176 ? 56.322 2.043 27.171 1.00 34.06 175 HIS A C 1
ATOM 1597 O O . HIS A 1 176 ? 57.249 1.244 27.215 1.00 29.58 175 HIS A O 1
ATOM 1604 N N . HIS A 1 177 ? 55.823 2.636 28.248 1.00 36.01 176 HIS A N 1
ATOM 1605 C CA . HIS A 1 177 ? 56.280 2.293 29.577 1.00 38.42 176 HIS A CA 1
ATOM 1606 C C . HIS A 1 177 ? 55.388 1.187 30.109 1.00 39.33 176 HIS A C 1
ATOM 1607 O O . HIS A 1 177 ? 54.251 1.004 29.641 1.00 39.47 176 HIS A O 1
ATOM 1614 N N . HIS A 1 178 ? 55.918 0.420 31.046 1.00 39.41 177 HIS A N 1
ATOM 1615 C CA . HIS A 1 178 ? 55.091 -0.446 31.851 1.00 41.20 177 HIS A CA 1
ATOM 1616 C C . HIS A 1 178 ? 55.218 -0.090 33.327 1.00 42.77 177 HIS A C 1
ATOM 1617 O O . HIS A 1 178 ? 56.334 -0.140 33.884 1.00 43.49 177 HIS A O 1
ATOM 1625 N N . SER B 1 1 ? -4.927 11.603 0.990 1.00 28.37 0 SER B N 1
ATOM 1626 C CA . SER B 1 1 ? -5.357 12.999 0.646 1.00 27.82 0 SER B CA 1
ATOM 1627 C C . SER B 1 1 ? -4.360 14.029 1.216 1.00 27.96 0 SER B C 1
ATOM 1628 O O . SER B 1 1 ? -3.577 13.750 2.135 1.00 27.46 0 SER B O 1
ATOM 1631 N N . LEU B 1 2 ? -4.403 15.231 0.657 1.00 27.80 1 LEU B N 1
ATOM 1632 C CA . LEU B 1 2 ? -3.619 16.353 1.194 1.00 27.93 1 LEU B CA 1
ATOM 1633 C C . LEU B 1 2 ? -4.041 16.650 2.626 1.00 28.28 1 LEU B C 1
ATOM 1634 O O . LEU B 1 2 ? -3.185 16.920 3.482 1.00 29.25 1 LEU B O 1
ATOM 1639 N N . GLU B 1 3 ? -5.340 16.613 2.889 1.00 27.42 2 GLU B N 1
ATOM 1640 C CA . GLU B 1 3 ? -5.838 16.903 4.231 1.00 27.35 2 GLU B CA 1
ATOM 1641 C C . GLU B 1 3 ? -5.243 15.884 5.229 1.00 28.21 2 GLU B C 1
ATOM 1642 O O . GLU B 1 3 ? -4.788 16.265 6.318 1.00 28.72 2 GLU B O 1
ATOM 1648 N N . LYS B 1 4 ? -5.276 14.591 4.870 1.00 28.26 3 LYS B N 1
ATOM 1649 C CA . LYS B 1 4 ? -4.756 13.576 5.804 1.00 29.55 3 LYS B CA 1
ATOM 1650 C C . LYS B 1 4 ? -3.265 13.736 5.960 1.00 29.43 3 LYS B C 1
ATOM 1651 O O . LYS B 1 4 ? -2.751 13.571 7.065 1.00 31.10 3 LYS B O 1
ATOM 1657 N N . GLN B 1 5 ? -2.539 14.047 4.883 1.00 30.76 4 GLN B N 1
ATOM 1658 C CA . GLN B 1 5 ? -1.077 14.173 4.998 1.00 31.61 4 GLN B CA 1
ATOM 1659 C C . GLN B 1 5 ? -0.740 15.359 5.865 1.00 32.40 4 GLN B C 1
ATOM 1660 O O . GLN B 1 5 ? 0.162 15.299 6.736 1.00 33.87 4 GLN B O 1
ATOM 1666 N N . ILE B 1 6 ? -1.455 16.456 5.706 1.00 31.81 5 ILE B N 1
ATOM 1667 C CA . ILE B 1 6 ? -1.105 17.632 6.547 1.00 31.13 5 ILE B CA 1
ATOM 1668 C C . ILE B 1 6 ? -1.485 17.409 8.024 1.00 32.86 5 ILE B C 1
ATOM 1669 O O . ILE B 1 6 ? -0.726 17.762 8.938 1.00 32.03 5 ILE B O 1
ATOM 1674 N N . GLU B 1 7 ? -2.577 16.705 8.288 1.00 32.10 6 GLU B N 1
ATOM 1675 C CA . GLU B 1 7 ? -2.975 16.394 9.648 1.00 32.51 6 GLU B CA 1
ATOM 1676 C C . GLU B 1 7 ? -1.993 15.451 10.323 1.00 32.02 6 GLU B C 1
ATOM 1677 O O . GLU B 1 7 ? -1.818 15.504 11.560 1.00 31.23 6 GLU B O 1
ATOM 1683 N N A SER B 1 8 ? -1.348 14.599 9.523 0.60 32.19 7 SER B N 1
ATOM 1684 N N B SER B 1 8 ? -1.324 14.606 9.544 0.40 31.80 7 SER B N 1
ATOM 1685 C CA A SER B 1 8 ? -0.238 13.743 9.989 0.60 32.45 7 SER B CA 1
ATOM 1686 C CA B SER B 1 8 ? -0.263 13.754 10.099 0.40 31.55 7 SER B CA 1
ATOM 1687 C C A SER B 1 8 ? 0.901 14.589 10.592 0.60 31.73 7 SER B C 1
ATOM 1688 C C B SER B 1 8 ? 0.933 14.581 10.604 0.40 31.21 7 SER B C 1
ATOM 1689 O O A SER B 1 8 ? 1.451 14.273 11.648 0.60 30.06 7 SER B O 1
ATOM 1690 O O B SER B 1 8 ? 1.553 14.240 11.615 0.40 30.10 7 SER B O 1
ATOM 1695 N N . TYR B 1 9 ? 1.245 15.687 9.930 1.00 30.81 8 TYR B N 1
ATOM 1696 C CA . TYR B 1 9 ? 2.290 16.566 10.471 1.00 28.87 8 TYR B CA 1
ATOM 1697 C C . TYR B 1 9 ? 1.820 17.162 11.793 1.00 29.07 8 TYR B C 1
ATOM 1698 O O . TYR B 1 9 ? 2.624 17.292 12.750 1.00 28.71 8 TYR B O 1
ATOM 1707 N N . TYR B 1 10 ? 0.566 17.613 11.824 1.00 28.90 9 TYR B N 1
ATOM 1708 C CA . TYR B 1 10 ? 0.085 18.261 13.037 1.00 29.43 9 TYR B CA 1
ATOM 1709 C C . TYR B 1 10 ? 0.147 17.291 14.183 1.00 28.26 9 TYR B C 1
ATOM 1710 O O . TYR B 1 10 ? 0.485 17.683 15.326 1.00 28.08 9 TYR B O 1
ATOM 1719 N N . GLN B 1 11 ? -0.181 16.016 13.903 1.00 28.81 10 GLN B N 1
ATOM 1720 C CA . GLN B 1 11 ? -0.199 14.984 14.934 1.00 28.34 10 GLN B CA 1
ATOM 1721 C C . GLN B 1 11 ? 1.213 14.677 15.405 1.00 27.95 10 GLN B C 1
ATOM 1722 O O . GLN B 1 11 ? 1.470 14.511 16.606 1.00 25.86 10 GLN B O 1
ATOM 1728 N N . GLU B 1 12 ? 2.153 14.649 14.447 1.00 30.00 11 GLU B N 1
ATOM 1729 C CA . GLU B 1 12 ? 3.539 14.343 14.800 1.00 30.28 11 GLU B CA 1
ATOM 1730 C C . GLU B 1 12 ? 4.175 15.448 15.674 1.00 30.10 11 GLU B C 1
ATOM 1731 O O . GLU B 1 12 ? 4.859 15.169 16.680 1.00 30.72 11 GLU B O 1
ATOM 1737 N N . ILE B 1 13 ? 3.916 16.699 15.327 1.00 29.27 12 ILE B N 1
ATOM 1738 C CA . ILE B 1 13 ? 4.394 17.834 16.118 1.00 29.22 12 ILE B CA 1
ATOM 1739 C C . ILE B 1 13 ? 3.763 17.784 17.510 1.00 30.24 12 ILE B C 1
ATOM 1740 O O . ILE B 1 13 ? 4.454 17.964 18.492 1.00 31.51 12 ILE B O 1
ATOM 1745 N N . ALA B 1 14 ? 2.445 17.552 17.552 1.00 30.93 13 ALA B N 1
ATOM 1746 C CA . ALA B 1 14 ? 1.755 17.501 18.876 1.00 30.10 13 ALA B CA 1
ATOM 1747 C C . ALA B 1 14 ? 2.361 16.413 19.728 1.00 30.57 13 ALA B C 1
ATOM 1748 O O . ALA B 1 14 ? 2.617 16.638 20.955 1.00 30.89 13 ALA B O 1
ATOM 1750 N N . GLN B 1 15 ? 2.618 15.235 19.139 1.00 29.59 14 GLN B N 1
ATOM 1751 C CA . GLN B 1 15 ? 3.172 14.113 19.922 1.00 30.88 14 GLN B CA 1
ATOM 1752 C C . GLN B 1 15 ? 4.589 14.457 20.457 1.00 28.59 14 GLN B C 1
ATOM 1753 O O . GLN B 1 15 ? 4.909 14.117 21.602 1.00 30.82 14 GLN B O 1
ATOM 1759 N N . LEU B 1 16 ? 5.415 15.140 19.629 1.00 28.94 15 LEU B N 1
ATOM 1760 C CA . LEU B 1 16 ? 6.768 15.488 20.135 1.00 29.42 15 LEU B CA 1
ATOM 1761 C C . LEU B 1 16 ? 6.669 16.461 21.298 1.00 29.47 15 LEU B C 1
ATOM 1762 O O . LEU B 1 16 ? 7.424 16.348 22.277 1.00 30.40 15 LEU B O 1
ATOM 1767 N N . ILE B 1 17 ? 5.733 17.413 21.207 1.00 29.00 16 ILE B N 1
ATOM 1768 C CA . ILE B 1 17 ? 5.531 18.357 22.321 1.00 29.40 16 ILE B CA 1
ATOM 1769 C C . ILE B 1 17 ? 5.006 17.578 23.510 1.00 29.51 16 ILE B C 1
ATOM 1770 O O . ILE B 1 17 ? 5.525 17.757 24.622 1.00 29.22 16 ILE B O 1
ATOM 1775 N N . ILE B 1 18 ? 4.006 16.711 23.327 1.00 29.67 17 ILE B N 1
ATOM 1776 C CA . ILE B 1 18 ? 3.534 15.875 24.456 1.00 30.40 17 ILE B CA 1
ATOM 1777 C C . ILE B 1 18 ? 4.655 15.105 25.120 1.00 30.43 17 ILE B C 1
ATOM 1778 O O . ILE B 1 18 ? 4.722 15.000 26.355 1.00 31.81 17 ILE B O 1
ATOM 1783 N N . ASP B 1 19 ? 5.565 14.579 24.325 1.00 30.50 18 ASP B N 1
ATOM 1784 C CA . ASP B 1 19 ? 6.703 13.804 24.863 1.00 31.87 18 ASP B CA 1
ATOM 1785 C C . ASP B 1 19 ? 7.584 14.643 25.769 1.00 31.65 18 ASP B C 1
ATOM 1786 O O . ASP B 1 19 ? 8.230 14.089 26.678 1.00 32.09 18 ASP B O 1
ATOM 1791 N N A MET B 1 20 ? 7.639 15.958 25.494 0.70 30.14 19 MET B N 1
ATOM 1792 N N B MET B 1 20 ? 7.616 15.954 25.568 0.30 31.04 19 MET B N 1
ATOM 1793 C CA A MET B 1 20 ? 8.433 16.914 26.329 0.70 30.45 19 MET B CA 1
ATOM 1794 C CA B MET B 1 20 ? 8.445 16.819 26.424 0.30 31.13 19 MET B CA 1
ATOM 1795 C C A MET B 1 20 ? 7.719 17.383 27.586 0.70 30.18 19 MET B C 1
ATOM 1796 C C B MET B 1 20 ? 7.712 17.248 27.689 0.30 30.54 19 MET B C 1
ATOM 1797 O O A MET B 1 20 ? 8.375 17.850 28.513 0.70 30.42 19 MET B O 1
ATOM 1798 O O B MET B 1 20 ? 8.329 17.518 28.724 0.30 30.63 19 MET B O 1
ATOM 1807 N N . ILE B 1 21 ? 6.390 17.298 27.618 1.00 29.96 20 ILE B N 1
ATOM 1808 C CA . ILE B 1 21 ? 5.596 17.795 28.749 1.00 30.06 20 ILE B CA 1
ATOM 1809 C C . ILE B 1 21 ? 5.677 16.786 29.915 1.00 30.69 20 ILE B C 1
ATOM 1810 O O . ILE B 1 21 ? 5.371 15.582 29.746 1.00 31.76 20 ILE B O 1
ATOM 1815 N N . PRO B 1 22 ? 6.048 17.264 31.134 1.00 30.58 21 PRO B N 1
ATOM 1816 C CA . PRO B 1 22 ? 6.333 16.387 32.274 1.00 33.09 21 PRO B CA 1
ATOM 1817 C C . PRO B 1 22 ? 5.143 16.111 33.202 1.00 33.42 21 PRO B C 1
ATOM 1818 O O . PRO B 1 22 ? 5.312 15.397 34.223 1.00 34.63 21 PRO B O 1
ATOM 1822 N N . GLU B 1 23 ? 3.954 16.636 32.891 1.00 33.41 22 GLU B N 1
ATOM 1823 C CA . GLU B 1 23 ? 2.797 16.440 33.806 1.00 34.90 22 GLU B CA 1
ATOM 1824 C C . GLU B 1 23 ? 1.516 16.397 32.972 1.00 35.28 22 GLU B C 1
ATOM 1825 O O . GLU B 1 23 ? 1.554 16.720 31.763 1.00 36.77 22 GLU B O 1
ATOM 1831 N N . GLU B 1 24 ? 0.392 16.055 33.596 1.00 34.38 23 GLU B N 1
ATOM 1832 C CA . GLU B 1 24 ? -0.906 16.171 32.955 1.00 34.00 23 GLU B CA 1
ATOM 1833 C C . GLU B 1 24 ? -1.125 17.643 32.494 1.00 33.62 23 GLU B C 1
ATOM 1834 O O . GLU B 1 24 ? -0.750 18.625 33.203 1.00 35.28 23 GLU B O 1
ATOM 1840 N N . TRP B 1 25 ? -1.746 17.774 31.339 1.00 31.29 24 TRP B N 1
ATOM 1841 C CA . TRP B 1 25 ? -1.892 19.075 30.698 1.00 30.78 24 TRP B CA 1
ATOM 1842 C C . TRP B 1 25 ? -3.280 19.170 30.109 1.00 30.25 24 TRP B C 1
ATOM 1843 O O . TRP B 1 25 ? -3.878 18.154 29.734 1.00 31.31 24 TRP B O 1
ATOM 1854 N N . ALA B 1 26 ? -3.775 20.398 29.987 1.00 30.52 25 ALA B N 1
ATOM 1855 C CA . ALA B 1 26 ? -5.088 20.670 29.417 1.00 29.48 25 ALA B CA 1
ATOM 1856 C C . ALA B 1 26 ? -5.054 21.198 27.982 1.00 29.90 25 ALA B C 1
ATOM 1857 O O . ALA B 1 26 ? -5.974 20.936 27.188 1.00 29.86 25 ALA B O 1
ATOM 1859 N N . GLU B 1 27 ? -4.020 21.991 27.669 1.00 28.59 26 GLU B N 1
ATOM 1860 C CA . GLU B 1 27 ? -3.987 22.722 26.419 1.00 29.08 26 GLU B CA 1
ATOM 1861 C C . GLU B 1 27 ? -2.536 23.045 26.123 1.00 29.05 26 GLU B C 1
ATOM 1862 O O . GLU B 1 27 ? -1.764 23.185 27.026 1.00 30.31 26 GLU B O 1
ATOM 1868 N N . VAL B 1 28 ? -2.185 23.097 24.848 1.00 30.18 27 VAL B N 1
ATOM 1869 C CA . VAL B 1 28 ? -0.874 23.537 24.429 1.00 29.13 27 VAL B CA 1
ATOM 1870 C C . VAL B 1 28 ? -1.058 24.581 23.333 1.00 30.19 27 VAL B C 1
ATOM 1871 O O . VAL B 1 28 ? -1.941 24.440 22.477 1.00 30.63 27 VAL B O 1
ATOM 1875 N N . ARG B 1 29 ? -0.234 25.619 23.381 1.00 29.42 28 ARG B N 1
ATOM 1876 C CA . ARG B 1 29 ? -0.157 26.584 22.265 1.00 30.03 28 ARG B CA 1
ATOM 1877 C C . ARG B 1 29 ? 1.292 26.594 21.760 1.00 28.95 28 ARG B C 1
ATOM 1878 O O . ARG B 1 29 ? 2.224 26.730 22.532 1.00 30.50 28 ARG B O 1
ATOM 1886 N N . PHE B 1 30 ? 1.408 26.418 20.462 1.00 30.44 29 PHE B N 1
ATOM 1887 C CA . PHE B 1 30 ? 2.685 26.265 19.775 1.00 29.63 29 PHE B CA 1
ATOM 1888 C C . PHE B 1 30 ? 2.849 27.331 18.706 1.00 31.01 29 PHE B C 1
ATOM 1889 O O . PHE B 1 30 ? 1.886 27.698 18.028 1.00 31.11 29 PHE B O 1
ATOM 1897 N N . TYR B 1 31 ? 4.068 27.852 18.613 1.00 30.60 30 TYR B N 1
ATOM 1898 C CA . TYR B 1 31 ? 4.421 28.859 17.617 1.00 30.31 30 TYR B CA 1
ATOM 1899 C C . TYR B 1 31 ? 5.669 28.343 16.878 1.00 30.24 30 TYR B C 1
ATOM 1900 O O . TYR B 1 31 ? 6.628 27.931 17.509 1.00 29.91 30 TYR B O 1
ATOM 1909 N N . ALA B 1 32 ? 5.666 28.378 15.555 1.00 30.48 31 ALA B N 1
ATOM 1910 C CA . ALA B 1 32 ? 6.851 28.013 14.768 1.00 30.22 31 ALA B CA 1
ATOM 1911 C C . ALA B 1 32 ? 7.024 28.970 13.633 1.00 29.46 31 ALA B C 1
ATOM 1912 O O . ALA B 1 32 ? 6.046 29.389 12.982 1.00 29.27 31 ALA B O 1
ATOM 1914 N N . GLN B 1 33 ? 8.288 29.265 13.347 1.00 29.13 32 GLN B N 1
ATOM 1915 C CA . GLN B 1 33 ? 8.641 30.242 12.311 1.00 29.58 32 GLN B CA 1
ATOM 1916 C C . GLN B 1 33 ? 9.938 29.814 11.665 1.00 28.54 32 GLN B C 1
ATOM 1917 O O . GLN B 1 33 ? 10.919 29.462 12.362 1.00 29.74 32 GLN B O 1
ATOM 1923 N N . GLU B 1 34 ? 9.965 29.863 10.336 1.00 28.30 33 GLU B N 1
ATOM 1924 C CA . GLU B 1 34 ? 11.221 29.640 9.618 1.00 28.61 33 GLU B CA 1
ATOM 1925 C C . GLU B 1 34 ? 11.183 30.468 8.371 1.00 29.76 33 GLU B C 1
ATOM 1926 O O . GLU B 1 34 ? 10.180 30.465 7.641 1.00 30.52 33 GLU B O 1
ATOM 1932 N N . ASP B 1 35 ? 12.295 31.129 8.084 1.00 31.39 34 ASP B N 1
ATOM 1933 C CA . ASP B 1 35 ? 12.301 31.915 6.875 1.00 32.10 34 ASP B CA 1
ATOM 1934 C C . ASP B 1 35 ? 13.092 31.253 5.770 1.00 32.49 34 ASP B C 1
ATOM 1935 O O . ASP B 1 35 ? 13.515 30.113 5.906 1.00 31.70 34 ASP B O 1
ATOM 1940 N N . HIS B 1 36 ? 13.281 31.985 4.671 1.00 34.12 35 HIS B N 1
ATOM 1941 C CA . HIS B 1 36 ? 13.849 31.401 3.497 1.00 35.00 35 HIS B CA 1
ATOM 1942 C C . HIS B 1 36 ? 15.304 31.010 3.726 1.00 34.91 35 HIS B C 1
ATOM 1943 O O . HIS B 1 36 ? 15.784 30.060 3.117 1.00 36.89 35 HIS B O 1
ATOM 1950 N N . ASP B 1 37 ? 15.979 31.731 4.620 1.00 33.69 36 ASP B N 1
ATOM 1951 C CA . ASP B 1 37 ? 17.388 31.501 4.870 1.00 32.80 36 ASP B CA 1
ATOM 1952 C C . ASP B 1 37 ? 17.618 30.516 6.034 1.00 31.63 36 ASP B C 1
ATOM 1953 O O . ASP B 1 37 ? 18.764 30.313 6.398 1.00 33.18 36 ASP B O 1
ATOM 1958 N N . GLY B 1 38 ? 16.553 29.899 6.551 1.00 30.49 37 GLY B N 1
ATOM 1959 C CA . GLY B 1 38 ? 16.705 28.916 7.640 1.00 28.88 37 GLY B CA 1
ATOM 1960 C C . GLY B 1 38 ? 16.623 29.468 9.055 1.00 30.44 37 GLY B C 1
ATOM 1961 O O . GLY B 1 38 ? 16.659 28.687 9.993 1.00 32.98 37 GLY B O 1
ATOM 1962 N N A TRP B 1 39 ? 16.525 30.796 9.187 0.70 31.49 38 TRP B N 1
ATOM 1963 N N B TRP B 1 39 ? 16.492 30.752 9.214 0.30 28.82 38 TRP B N 1
ATOM 1964 C CA A TRP B 1 39 ? 16.319 31.465 10.522 0.70 31.28 38 TRP B CA 1
ATOM 1965 C CA B TRP B 1 39 ? 16.469 31.211 10.571 0.30 27.43 38 TRP B CA 1
ATOM 1966 C C A TRP B 1 39 ? 15.085 30.869 11.158 0.70 31.05 38 TRP B C 1
ATOM 1967 C C B TRP B 1 39 ? 15.121 30.955 11.199 0.30 28.50 38 TRP B C 1
ATOM 1968 O O A TRP B 1 39 ? 14.035 30.858 10.532 0.70 30.28 38 TRP B O 1
ATOM 1969 O O B TRP B 1 39 ? 14.072 31.248 10.620 0.30 27.72 38 TRP B O 1
ATOM 1990 N N . LYS B 1 40 ? 15.176 30.434 12.419 1.00 30.08 39 LYS B N 1
ATOM 1991 C CA . LYS B 1 40 ? 14.045 29.742 13.018 1.00 29.66 39 LYS B CA 1
ATOM 1992 C C . LYS B 1 40 ? 13.764 30.237 14.439 1.00 30.97 39 LYS B C 1
ATOM 1993 O O . LYS B 1 40 ? 14.699 30.443 15.227 1.00 30.14 39 LYS B O 1
ATOM 1999 N N . ILE B 1 41 ? 12.480 30.367 14.773 1.00 29.43 40 ILE B N 1
ATOM 2000 C CA . ILE B 1 41 ? 12.055 30.529 16.203 1.00 29.16 40 ILE B CA 1
ATOM 2001 C C . ILE B 1 41 ? 10.931 29.529 16.404 1.00 30.25 40 ILE B C 1
ATOM 2002 O O . ILE B 1 41 ? 10.000 29.428 15.535 1.00 30.78 40 ILE B O 1
ATOM 2007 N N . PHE B 1 42 ? 10.928 28.807 17.523 1.00 30.03 41 PHE B N 1
ATOM 2008 C CA . PHE B 1 42 ? 9.756 27.972 17.800 1.00 30.50 41 PHE B CA 1
ATOM 2009 C C . PHE B 1 42 ? 9.690 27.774 19.288 1.00 30.26 41 PHE B C 1
ATOM 2010 O O . PHE B 1 42 ? 10.749 27.743 19.978 1.00 30.86 41 PHE B O 1
ATOM 2018 N N . PHE B 1 43 ? 8.463 27.672 19.809 1.00 30.93 42 PHE B N 1
ATOM 2019 C CA . PHE B 1 43 ? 8.300 27.445 21.249 1.00 29.63 42 PHE B CA 1
ATOM 2020 C C . PHE B 1 43 ? 6.895 26.988 21.524 1.00 31.15 42 PHE B C 1
ATOM 2021 O O . PHE B 1 43 ? 5.983 27.172 20.701 1.00 32.39 42 PHE B O 1
ATOM 2029 N N . PHE B 1 44 ? 6.702 26.391 22.696 1.00 29.51 43 PHE B N 1
ATOM 2030 C CA . PHE B 1 44 ? 5.312 26.113 23.113 1.00 30.26 43 PHE B CA 1
ATOM 2031 C C . PHE B 1 44 ? 5.164 26.499 24.550 1.00 30.45 43 PHE B C 1
ATOM 2032 O O . PHE B 1 44 ? 6.145 26.623 25.311 1.00 30.09 43 PHE B O 1
ATOM 2040 N N . HIS B 1 45 ? 3.902 26.697 24.952 1.00 29.30 44 HIS B N 1
ATOM 2041 C CA . HIS B 1 45 ? 3.491 26.779 26.364 1.00 29.45 44 HIS B CA 1
ATOM 2042 C C . HIS B 1 45 ? 2.381 25.771 26.555 1.00 29.54 44 HIS B C 1
ATOM 2043 O O . HIS B 1 45 ? 1.637 25.452 25.618 1.00 30.43 44 HIS B O 1
ATOM 2050 N N . TYR B 1 46 ? 2.235 25.306 27.790 1.00 28.91 45 TYR B N 1
ATOM 2051 C CA . TYR B 1 46 ? 1.144 24.366 28.107 1.00 29.03 45 TYR B CA 1
ATOM 2052 C C . TYR B 1 46 ? 0.485 24.748 29.403 1.00 29.73 45 TYR B C 1
ATOM 2053 O O . TYR B 1 46 ? 1.110 25.314 30.302 1.00 30.07 45 TYR B O 1
ATOM 2062 N N . LEU B 1 47 ? -0.795 24.388 29.501 1.00 29.44 46 LEU B N 1
ATOM 2063 C CA . LEU B 1 47 ? -1.636 24.723 30.622 1.00 30.64 46 LEU B CA 1
ATOM 2064 C C . LEU B 1 47 ? -1.704 23.469 31.450 1.00 32.38 46 LEU B C 1
ATOM 2065 O O . LEU B 1 47 ? -2.146 22.413 30.977 1.00 31.44 46 LEU B O 1
ATOM 2070 N N . SER B 1 48 ? -1.223 23.589 32.672 1.00 34.60 47 SER B N 1
ATOM 2071 C CA . SER B 1 48 ? -1.142 22.481 33.597 1.00 37.37 47 SER B CA 1
ATOM 2072 C C . SER B 1 48 ? -2.540 22.039 34.021 1.00 38.28 47 SER B C 1
ATOM 2073 O O . SER B 1 48 ? -3.402 22.870 34.311 1.00 39.38 47 SER B O 1
ATOM 2076 N N . ALA B 1 49 ? -2.766 20.721 34.072 1.00 37.69 48 ALA B N 1
ATOM 2077 C CA . ALA B 1 49 ? -4.081 20.213 34.438 1.00 38.59 48 ALA B CA 1
ATOM 2078 C C . ALA B 1 49 ? -4.344 20.441 35.931 1.00 39.95 48 ALA B C 1
ATOM 2079 O O . ALA B 1 49 ? -5.457 20.805 36.318 1.00 41.38 48 ALA B O 1
ATOM 2081 N N . SER B 1 50 ? -3.326 20.255 36.775 1.00 41.00 49 SER B N 1
ATOM 2082 C CA . SER B 1 50 ? -3.552 20.412 38.222 1.00 42.67 49 SER B CA 1
ATOM 2083 C C . SER B 1 50 ? -3.545 21.872 38.697 1.00 42.98 49 SER B C 1
ATOM 2084 O O . SER B 1 50 ? -4.465 22.296 39.403 1.00 43.59 49 SER B O 1
ATOM 2087 N N A SER B 1 51 ? -2.527 22.634 38.303 0.60 43.52 50 SER B N 1
ATOM 2088 N N B SER B 1 51 ? -2.521 22.636 38.319 0.40 42.86 50 SER B N 1
ATOM 2089 C CA A SER B 1 51 ? -2.354 24.008 38.796 0.60 43.92 50 SER B CA 1
ATOM 2090 C CA B SER B 1 51 ? -2.372 24.010 38.826 0.40 42.54 50 SER B CA 1
ATOM 2091 C C A SER B 1 51 ? -3.181 25.042 38.036 0.60 43.47 50 SER B C 1
ATOM 2092 C C B SER B 1 51 ? -3.160 25.055 38.030 0.40 42.75 50 SER B C 1
ATOM 2093 O O A SER B 1 51 ? -3.482 26.108 38.562 0.60 43.31 50 SER B O 1
ATOM 2094 O O B SER B 1 51 ? -3.424 26.145 38.536 0.40 42.63 50 SER B O 1
ATOM 2099 N N . ASP B 1 52 ? -3.521 24.720 36.788 1.00 43.05 51 ASP B N 1
ATOM 2100 C CA . ASP B 1 52 ? -4.239 25.648 35.893 1.00 42.62 51 ASP B CA 1
ATOM 2101 C C . ASP B 1 52 ? -3.396 26.922 35.613 1.00 41.56 51 ASP B C 1
ATOM 2102 O O . ASP B 1 52 ? -3.925 28.017 35.391 1.00 41.66 51 ASP B O 1
ATOM 2107 N N . GLU B 1 53 ? -2.078 26.735 35.609 1.00 40.45 52 GLU B N 1
ATOM 2108 C CA . GLU B 1 53 ? -1.142 27.787 35.256 1.00 38.74 52 GLU B CA 1
ATOM 2109 C C . GLU B 1 53 ? -0.458 27.375 33.973 1.00 36.51 52 GLU B C 1
ATOM 2110 O O . GLU B 1 53 ? -0.299 26.169 33.722 1.00 35.75 52 GLU B O 1
ATOM 2116 N N . TRP B 1 54 ? -0.090 28.362 33.159 1.00 34.66 53 TRP B N 1
ATOM 2117 C CA . TRP B 1 54 ? 0.687 28.131 31.937 1.00 33.44 53 TRP B CA 1
ATOM 2118 C C . TRP B 1 54 ? 2.177 28.016 32.273 1.00 33.76 53 TRP B C 1
ATOM 2119 O O . TRP B 1 54 ? 2.708 28.757 33.132 1.00 34.98 53 TRP B O 1
ATOM 2130 N N . THR B 1 55 ? 2.841 27.078 31.603 1.00 31.10 54 THR B N 1
ATOM 2131 C CA . THR B 1 55 ? 4.249 26.815 31.776 1.00 30.43 54 THR B CA 1
ATOM 2132 C C . THR B 1 55 ? 4.959 26.955 30.412 1.00 29.48 54 THR B C 1
ATOM 2133 O O . THR B 1 55 ? 4.464 26.439 29.388 1.00 29.21 54 THR B O 1
ATOM 2137 N N A LYS B 1 56 ? 6.133 27.593 30.386 0.60 29.79 55 LYS B N 1
ATOM 2138 N N B LYS B 1 56 ? 6.132 27.588 30.422 0.40 29.63 55 LYS B N 1
ATOM 2139 C CA A LYS B 1 56 ? 6.910 27.702 29.140 0.60 29.30 55 LYS B CA 1
ATOM 2140 C CA B LYS B 1 56 ? 6.990 27.695 29.242 0.40 29.20 55 LYS B CA 1
ATOM 2141 C C A LYS B 1 56 ? 7.729 26.441 28.939 0.60 29.37 55 LYS B C 1
ATOM 2142 C C B LYS B 1 56 ? 7.719 26.385 28.963 0.40 29.26 55 LYS B C 1
ATOM 2143 O O A LYS B 1 56 ? 8.314 25.898 29.888 0.60 29.63 55 LYS B O 1
ATOM 2144 O O B LYS B 1 56 ? 8.226 25.737 29.884 0.40 29.60 55 LYS B O 1
ATOM 2155 N N . ASP B 1 57 ? 7.814 26.019 27.698 1.00 28.92 56 ASP B N 1
ATOM 2156 C CA . ASP B 1 57 ? 8.693 24.894 27.318 1.00 28.58 56 ASP B CA 1
ATOM 2157 C C . ASP B 1 57 ? 10.102 24.939 27.978 1.00 31.21 56 ASP B C 1
ATOM 2158 O O . ASP B 1 57 ? 10.525 23.907 28.557 1.00 31.70 56 ASP B O 1
ATOM 2163 N N . ILE B 1 58 ? 10.751 26.127 27.945 1.00 33.16 57 ILE B N 1
ATOM 2164 C CA . ILE B 1 58 ? 12.088 26.374 28.546 1.00 33.18 57 ILE B CA 1
ATOM 2165 C C . ILE B 1 58 ? 12.140 26.207 30.064 1.00 34.35 57 ILE B C 1
ATOM 2166 O O . ILE B 1 58 ? 13.248 26.277 30.645 1.00 38.24 57 ILE B O 1
ATOM 2171 N N . ASP B 1 59 ? 10.998 26.098 30.717 1.00 30.47 58 ASP B N 1
ATOM 2172 C CA . ASP B 1 59 ? 10.997 25.887 32.151 1.00 30.11 58 ASP B CA 1
ATOM 2173 C C . ASP B 1 59 ? 10.833 24.426 32.518 1.00 29.17 58 ASP B C 1
ATOM 2174 O O . ASP B 1 59 ? 10.943 24.053 33.698 1.00 28.80 58 ASP B O 1
ATOM 2179 N N . ILE B 1 60 ? 10.504 23.588 31.553 1.00 28.15 59 ILE B N 1
ATOM 2180 C CA . ILE B 1 60 ? 10.337 22.153 31.864 1.00 29.27 59 ILE B CA 1
ATOM 2181 C C . ILE B 1 60 ? 11.681 21.574 32.332 1.00 30.40 59 ILE B C 1
ATOM 2182 O O . ILE B 1 60 ? 11.718 20.671 33.169 1.00 30.56 59 ILE B O 1
ATOM 2187 N N . ARG B 1 61 ? 12.784 22.071 31.760 1.00 31.61 60 ARG B N 1
ATOM 2188 C CA . ARG B 1 61 ? 14.081 21.495 32.099 1.00 34.97 60 ARG B CA 1
ATOM 2189 C C . ARG B 1 61 ? 14.439 21.604 33.584 1.00 35.63 60 ARG B C 1
ATOM 2190 O O . ARG B 1 61 ? 15.264 20.808 34.077 1.00 36.53 60 ARG B O 1
ATOM 2198 N N . ASP B 1 62 ? 13.778 22.509 34.330 1.00 35.16 61 ASP B N 1
ATOM 2199 C CA . ASP B 1 62 ? 13.995 22.657 35.772 1.00 36.83 61 ASP B CA 1
ATOM 2200 C C . ASP B 1 62 ? 13.343 21.557 36.594 1.00 35.88 61 ASP B C 1
ATOM 2201 O O . ASP B 1 62 ? 13.650 21.402 37.802 1.00 36.50 61 ASP B O 1
ATOM 2206 N N . VAL B 1 63 ? 12.395 20.839 35.994 1.00 34.96 62 VAL B N 1
ATOM 2207 C CA . VAL B 1 63 ? 11.631 19.820 36.731 1.00 35.43 62 VAL B CA 1
ATOM 2208 C C . VAL B 1 63 ? 11.819 18.391 36.224 1.00 35.23 62 VAL B C 1
ATOM 2209 O O . VAL B 1 63 ? 11.493 17.449 36.944 1.00 35.70 62 VAL B O 1
ATOM 2213 N N . ILE B 1 64 ? 12.379 18.200 35.031 1.00 35.26 63 ILE B N 1
ATOM 2214 C CA . ILE B 1 64 ? 12.459 16.840 34.501 1.00 36.40 63 ILE B CA 1
ATOM 2215 C C . ILE B 1 64 ? 13.307 15.943 35.385 1.00 36.65 63 ILE B C 1
ATOM 2216 O O . ILE B 1 64 ? 14.205 16.414 36.101 1.00 36.31 63 ILE B O 1
ATOM 2221 N N . LYS B 1 65 ? 12.998 14.647 35.359 1.00 38.91 64 LYS B N 1
ATOM 2222 C CA . LYS B 1 65 ? 13.717 13.697 36.175 1.00 39.05 64 LYS B CA 1
ATOM 2223 C C . LYS B 1 65 ? 14.635 12.848 35.301 1.00 40.00 64 LYS B C 1
ATOM 2224 O O . LYS B 1 65 ? 15.570 12.204 35.809 1.00 41.52 64 LYS B O 1
ATOM 2230 N N . VAL B 1 66 ? 14.392 12.903 33.988 1.00 37.94 65 VAL B N 1
ATOM 2231 C CA . VAL B 1 66 ? 15.188 12.172 32.995 1.00 37.72 65 VAL B CA 1
ATOM 2232 C C . VAL B 1 66 ? 16.385 13.026 32.592 1.00 36.57 65 VAL B C 1
ATOM 2233 O O . VAL B 1 66 ? 16.380 14.251 32.832 1.00 34.21 65 VAL B O 1
ATOM 2237 N N . PRO B 1 67 ? 17.404 12.396 31.967 1.00 35.76 66 PRO B N 1
ATOM 2238 C CA . PRO B 1 67 ? 18.549 13.162 31.494 1.00 33.75 66 PRO B CA 1
ATOM 2239 C C . PRO B 1 67 ? 18.163 14.294 30.549 1.00 30.36 66 PRO B C 1
ATOM 2240 O O . PRO B 1 67 ? 17.269 14.171 29.685 1.00 30.36 66 PRO B O 1
ATOM 2244 N N . GLN B 1 68 ? 18.880 15.397 30.697 1.00 29.86 67 GLN B N 1
ATOM 2245 C CA . GLN B 1 68 ? 18.633 16.564 29.857 1.00 29.04 67 GLN B CA 1
ATOM 2246 C C . GLN B 1 68 ? 18.760 16.188 28.378 1.00 27.63 67 GLN B C 1
ATOM 2247 O O . GLN B 1 68 ? 18.035 16.693 27.547 1.00 28.51 67 GLN B O 1
ATOM 2253 N N . ASP B 1 69 ? 19.708 15.287 28.068 1.00 27.65 68 ASP B N 1
ATOM 2254 C CA . ASP B 1 69 ? 19.842 14.849 26.642 1.00 27.13 68 ASP B CA 1
ATOM 2255 C C . ASP B 1 69 ? 18.578 14.203 26.084 1.00 27.75 68 ASP B C 1
ATOM 2256 O O . ASP B 1 69 ? 18.364 14.270 24.878 1.00 28.42 68 ASP B O 1
ATOM 2261 N N . GLU B 1 70 ? 17.780 13.551 26.924 1.00 28.71 69 GLU B N 1
ATOM 2262 C CA . GLU B 1 70 ? 16.520 12.990 26.434 1.00 30.22 69 GLU B CA 1
ATOM 2263 C C . GLU B 1 70 ? 15.562 14.091 25.999 1.00 29.75 69 GLU B C 1
ATOM 2264 O O . GLU B 1 70 ? 14.867 13.973 24.982 1.00 30.72 69 GLU B O 1
ATOM 2270 N N . PHE B 1 71 ? 15.531 15.188 26.761 1.00 28.58 70 PHE B N 1
ATOM 2271 C CA . PHE B 1 71 ? 14.707 16.367 26.392 1.00 28.88 70 PHE B CA 1
ATOM 2272 C C . PHE B 1 71 ? 15.269 17.012 25.141 1.00 30.27 70 PHE B C 1
ATOM 2273 O O . PHE B 1 71 ? 14.504 17.315 24.207 1.00 30.49 70 PHE B O 1
ATOM 2281 N N . MET B 1 72 ? 16.589 17.162 25.076 1.00 29.61 71 MET B N 1
ATOM 2282 C CA . MET B 1 72 ? 17.232 17.830 23.914 1.00 30.02 71 MET B CA 1
ATOM 2283 C C . MET B 1 72 ? 17.015 17.004 22.667 1.00 29.38 71 MET B C 1
ATOM 2284 O O . MET B 1 72 ? 16.813 17.573 21.603 1.00 29.17 71 MET B O 1
ATOM 2289 N N . GLU B 1 73 ? 17.006 15.673 22.818 1.00 28.94 72 GLU B N 1
ATOM 2290 C CA . GLU B 1 73 ? 16.672 14.832 21.664 1.00 28.49 72 GLU B CA 1
ATOM 2291 C C . GLU B 1 73 ? 15.284 15.148 21.067 1.00 29.75 72 GLU B C 1
ATOM 2292 O O . GLU B 1 73 ? 15.111 15.299 19.859 1.00 30.11 72 GLU B O 1
ATOM 2298 N N . LYS B 1 74 ? 14.295 15.222 21.943 1.00 29.88 73 LYS B N 1
ATOM 2299 C CA . LYS B 1 74 ? 12.937 15.559 21.509 1.00 31.16 73 LYS B CA 1
ATOM 2300 C C . LYS B 1 74 ? 12.872 16.956 20.884 1.00 29.93 73 LYS B C 1
ATOM 2301 O O . LYS B 1 74 ? 12.199 17.188 19.878 1.00 29.72 73 LYS B O 1
ATOM 2307 N N . TYR B 1 75 ? 13.603 17.882 21.490 1.00 29.54 74 TYR B N 1
ATOM 2308 C CA . TYR B 1 75 ? 13.686 19.272 20.980 1.00 28.15 74 TYR B CA 1
ATOM 2309 C C . TYR B 1 75 ? 14.214 19.260 19.566 1.00 29.25 74 TYR B C 1
ATOM 2310 O O . TYR B 1 75 ? 13.668 19.877 18.680 1.00 29.51 74 TYR B O 1
ATOM 2319 N N . ASN B 1 76 ? 15.295 18.504 19.365 1.00 28.67 75 ASN B N 1
ATOM 2320 C CA . ASN B 1 76 ? 15.885 18.423 18.064 1.00 29.11 75 ASN B CA 1
ATOM 2321 C C . ASN B 1 76 ? 14.908 17.769 17.067 1.00 29.82 75 ASN B C 1
ATOM 2322 O O . ASN B 1 76 ? 14.831 18.192 15.901 1.00 29.80 75 ASN B O 1
ATOM 2327 N N A GLU B 1 77 ? 14.206 16.728 17.512 0.70 29.45 76 GLU B N 1
ATOM 2328 N N B GLU B 1 77 ? 14.180 16.743 17.517 0.30 29.46 76 GLU B N 1
ATOM 2329 C CA A GLU B 1 77 ? 13.253 16.089 16.595 0.70 30.58 76 GLU B CA 1
ATOM 2330 C CA B GLU B 1 77 ? 13.206 16.054 16.645 0.30 29.85 76 GLU B CA 1
ATOM 2331 C C A GLU B 1 77 ? 12.154 17.071 16.182 0.70 29.74 76 GLU B C 1
ATOM 2332 C C B GLU B 1 77 ? 12.023 16.937 16.258 0.30 29.61 76 GLU B C 1
ATOM 2333 O O A GLU B 1 77 ? 11.780 17.146 14.999 0.70 30.38 76 GLU B O 1
ATOM 2334 O O B GLU B 1 77 ? 11.425 16.779 15.197 0.30 29.64 76 GLU B O 1
ATOM 2345 N N . LEU B 1 78 ? 11.671 17.849 17.146 1.00 29.99 77 LEU B N 1
ATOM 2346 C CA . LEU B 1 78 ? 10.601 18.843 16.865 1.00 30.27 77 LEU B CA 1
ATOM 2347 C C . LEU B 1 78 ? 11.154 19.876 15.917 1.00 31.61 77 LEU B C 1
ATOM 2348 O O . LEU B 1 78 ? 10.493 20.239 14.911 1.00 30.61 77 LEU B O 1
ATOM 2353 N N . SER B 1 79 ? 12.378 20.365 16.177 1.00 29.61 78 SER B N 1
ATOM 2354 C CA . SER B 1 79 ? 12.959 21.344 15.256 1.00 29.36 78 SER B CA 1
ATOM 2355 C C . SER B 1 79 ? 13.086 20.807 13.828 1.00 30.79 78 SER B C 1
ATOM 2356 O O . SER B 1 79 ? 12.751 21.506 12.880 1.00 30.72 78 SER B O 1
ATOM 2359 N N . PHE B 1 80 ? 13.529 19.550 13.691 1.00 29.45 79 PHE B N 1
ATOM 2360 C CA . PHE B 1 80 ? 13.620 18.982 12.318 1.00 29.94 79 PHE B CA 1
ATOM 2361 C C . PHE B 1 80 ? 12.225 18.823 11.732 1.00 30.17 79 PHE B C 1
ATOM 2362 O O . PHE B 1 80 ? 12.022 19.135 10.563 1.00 30.77 79 PHE B O 1
ATOM 2370 N N . CYS B 1 81 ? 11.254 18.383 12.537 1.00 30.63 80 CYS B N 1
ATOM 2371 C CA . CYS B 1 81 ? 9.904 18.200 11.962 1.00 32.41 80 CYS B CA 1
ATOM 2372 C C . CYS B 1 81 ? 9.387 19.521 11.363 1.00 31.81 80 CYS B C 1
ATOM 2373 O O . CYS B 1 81 ? 8.804 19.528 10.240 1.00 31.08 80 CYS B O 1
ATOM 2376 N N . ILE B 1 82 ? 9.604 20.628 12.064 1.00 29.77 81 ILE B N 1
ATOM 2377 C CA . ILE B 1 82 ? 9.190 21.974 11.562 1.00 31.67 81 ILE B CA 1
ATOM 2378 C C . ILE B 1 82 ? 9.783 22.236 10.179 1.00 31.33 81 ILE B C 1
ATOM 2379 O O . ILE B 1 82 ? 9.074 22.647 9.225 1.00 29.77 81 ILE B O 1
ATOM 2384 N N . SER B 1 83 ? 11.097 22.011 10.042 1.00 29.39 82 SER B N 1
ATOM 2385 C CA . SER B 1 83 ? 11.767 22.301 8.774 1.00 30.14 82 SER B CA 1
ATOM 2386 C C . SER B 1 83 ? 11.364 21.318 7.684 1.00 29.29 82 SER B C 1
ATOM 2387 O O . SER B 1 83 ? 11.190 21.713 6.534 1.00 28.99 82 SER B O 1
ATOM 2390 N N . ASP B 1 84 ? 11.219 20.036 8.052 1.00 29.95 83 ASP B N 1
ATOM 2391 C CA . ASP B 1 84 ? 10.874 19.011 7.056 1.00 29.92 83 ASP B CA 1
ATOM 2392 C C . ASP B 1 84 ? 9.451 19.308 6.525 1.00 29.39 83 ASP B C 1
ATOM 2393 O O . ASP B 1 84 ? 9.186 19.288 5.299 1.00 29.87 83 ASP B O 1
ATOM 2398 N N . PHE B 1 85 ? 8.557 19.674 7.453 1.00 28.90 84 PHE B N 1
ATOM 2399 C CA . PHE B 1 85 ? 7.178 20.065 7.069 1.00 29.16 84 PHE B CA 1
ATOM 2400 C C . PHE B 1 85 ? 7.193 21.279 6.134 1.00 28.48 84 PHE B C 1
ATOM 2401 O O . PHE B 1 85 ? 6.548 21.265 5.050 1.00 28.82 84 PHE B O 1
ATOM 2409 N N . ARG B 1 86 ? 7.957 22.311 6.478 1.00 28.86 85 ARG B N 1
ATOM 2410 C CA . ARG B 1 86 ? 8.021 23.515 5.658 1.00 28.16 85 ARG B CA 1
ATOM 2411 C C . ARG B 1 86 ? 8.457 23.177 4.240 1.00 28.37 85 ARG B C 1
ATOM 2412 O O . ARG B 1 86 ? 7.860 23.683 3.266 1.00 28.08 85 ARG B O 1
ATOM 2420 N N A LYS B 1 87 ? 9.470 22.321 4.131 0.70 27.90 86 LYS B N 1
ATOM 2421 N N B LYS B 1 87 ? 9.486 22.347 4.107 0.30 27.77 86 LYS B N 1
ATOM 2422 C CA A LYS B 1 87 ? 10.033 21.989 2.800 0.70 29.21 86 LYS B CA 1
ATOM 2423 C CA B LYS B 1 87 ? 9.984 21.995 2.770 0.30 27.88 86 LYS B CA 1
ATOM 2424 C C A LYS B 1 87 ? 9.032 21.196 1.936 0.70 28.76 86 LYS B C 1
ATOM 2425 C C B LYS B 1 87 ? 8.926 21.282 1.956 0.30 27.91 86 LYS B C 1
ATOM 2426 O O A LYS B 1 87 ? 8.891 21.391 0.727 0.70 29.35 86 LYS B O 1
ATOM 2427 O O B LYS B 1 87 ? 8.641 21.631 0.800 0.30 28.15 86 LYS B O 1
ATOM 2438 N N . ASP B 1 88 ? 8.341 20.264 2.574 1.00 28.04 87 ASP B N 1
ATOM 2439 C CA . ASP B 1 88 ? 7.332 19.489 1.891 1.00 27.99 87 ASP B CA 1
ATOM 2440 C C . ASP B 1 88 ? 6.115 20.320 1.503 1.00 27.04 87 ASP B C 1
ATOM 2441 O O . ASP B 1 88 ? 5.543 20.141 0.472 1.00 31.48 87 ASP B O 1
ATOM 2446 N N . TYR B 1 89 ? 5.696 21.215 2.411 1.00 27.42 88 TYR B N 1
ATOM 2447 C CA . TYR B 1 89 ? 4.588 22.102 2.129 1.00 25.73 88 TYR B CA 1
ATOM 2448 C C . TYR B 1 89 ? 4.954 23.019 0.947 1.00 26.38 88 TYR B C 1
ATOM 2449 O O . TYR B 1 89 ? 4.131 23.208 0.040 1.00 26.95 88 TYR B O 1
ATOM 2458 N N . ALA B 1 90 ? 6.178 23.556 0.927 1.00 28.60 89 ALA B N 1
ATOM 2459 C CA . ALA B 1 90 ? 6.628 24.422 -0.235 1.00 28.33 89 ALA B CA 1
ATOM 2460 C C . ALA B 1 90 ? 6.669 23.688 -1.554 1.00 29.44 89 ALA B C 1
ATOM 2461 O O . ALA B 1 90 ? 6.308 24.241 -2.590 1.00 30.68 89 ALA B O 1
ATOM 2463 N N . GLU B 1 91 ? 7.189 22.458 -1.530 1.00 29.66 90 GLU B N 1
ATOM 2464 C CA . GLU B 1 91 ? 7.182 21.608 -2.735 1.00 31.98 90 GLU B CA 1
ATOM 2465 C C . GLU B 1 91 ? 5.791 21.381 -3.280 1.00 31.67 90 GLU B C 1
ATOM 2466 O O . GLU B 1 91 ? 5.572 21.469 -4.495 1.00 32.27 90 GLU B O 1
ATOM 2472 N N . ALA B 1 92 ? 4.852 21.086 -2.383 1.00 30.28 91 ALA B N 1
ATOM 2473 C CA . ALA B 1 92 ? 3.490 20.721 -2.779 1.00 30.43 91 ALA B CA 1
ATOM 2474 C C . ALA B 1 92 ? 2.674 21.941 -3.193 1.00 30.98 91 ALA B C 1
ATOM 2475 O O . ALA B 1 92 ? 2.001 21.901 -4.223 1.00 31.12 91 ALA B O 1
ATOM 2477 N N A PHE B 1 93 ? 2.766 23.027 -2.454 0.80 31.74 92 PHE B N 1
ATOM 2478 N N B PHE B 1 93 ? 2.743 23.000 -2.352 0.20 30.26 92 PHE B N 1
ATOM 2479 C CA A PHE B 1 93 ? 1.912 24.167 -2.784 0.80 30.80 92 PHE B CA 1
ATOM 2480 C CA B PHE B 1 93 ? 1.969 24.297 -2.398 0.20 30.15 92 PHE B CA 1
ATOM 2481 C C A PHE B 1 93 ? 2.594 25.262 -3.578 0.80 30.75 92 PHE B C 1
ATOM 2482 C C B PHE B 1 93 ? 2.712 25.431 -3.153 0.20 30.40 92 PHE B C 1
ATOM 2483 O O A PHE B 1 93 ? 1.944 26.140 -4.159 0.80 31.27 92 PHE B O 1
ATOM 2484 O O B PHE B 1 93 ? 2.226 26.563 -3.219 0.20 31.10 92 PHE B O 1
ATOM 2499 N N . GLY B 1 94 ? 3.890 25.139 -3.705 1.00 31.06 93 GLY B N 1
ATOM 2500 C CA . GLY B 1 94 ? 4.642 26.084 -4.502 1.00 31.61 93 GLY B CA 1
ATOM 2501 C C . GLY B 1 94 ? 5.215 27.244 -3.750 1.00 32.20 93 GLY B C 1
ATOM 2502 O O . GLY B 1 94 ? 6.019 27.961 -4.326 1.00 35.73 93 GLY B O 1
ATOM 2503 N N . GLU B 1 95 ? 4.832 27.437 -2.472 1.00 30.81 94 GLU B N 1
ATOM 2504 C CA . GLU B 1 95 ? 5.450 28.447 -1.602 1.00 32.16 94 GLU B CA 1
ATOM 2505 C C . GLU B 1 95 ? 5.377 28.005 -0.149 1.00 29.89 94 GLU B C 1
ATOM 2506 O O . GLU B 1 95 ? 4.438 27.307 0.267 1.00 30.06 94 GLU B O 1
ATOM 2512 N N . PRO B 1 96 ? 6.399 28.365 0.651 1.00 28.06 95 PRO B N 1
ATOM 2513 C CA . PRO B 1 96 ? 6.323 27.953 2.035 1.00 26.87 95 PRO B CA 1
ATOM 2514 C C . PRO B 1 96 ? 5.496 28.907 2.910 1.00 27.89 95 PRO B C 1
ATOM 2515 O O . PRO B 1 96 ? 5.352 30.091 2.583 1.00 30.03 95 PRO B O 1
ATOM 2519 N N . TRP B 1 97 ? 5.018 28.388 4.051 1.00 29.03 96 TRP B N 1
ATOM 2520 C CA . TRP B 1 97 ? 4.544 29.291 5.095 1.00 28.32 96 TRP B CA 1
ATOM 2521 C C . TRP B 1 97 ? 5.783 29.970 5.722 1.00 28.42 96 TRP B C 1
ATOM 2522 O O . TRP B 1 97 ? 6.876 29.409 5.647 1.00 28.28 96 TRP B O 1
ATOM 2533 N N . MET B 1 98 ? 5.589 31.129 6.361 1.00 28.88 97 MET B N 1
ATOM 2534 C CA . MET B 1 98 ? 6.657 31.799 7.115 1.00 28.99 97 MET B CA 1
ATOM 2535 C C . MET B 1 98 ? 6.555 31.464 8.583 1.00 29.05 97 MET B C 1
ATOM 2536 O O . MET B 1 98 ? 7.563 31.346 9.295 1.00 28.36 97 MET B O 1
ATOM 2541 N N . SER B 1 99 ? 5.330 31.290 9.057 1.00 29.50 98 SER B N 1
ATOM 2542 C CA . SER B 1 99 ? 5.143 30.835 10.439 1.00 28.84 98 SER B CA 1
ATOM 2543 C C . SER B 1 99 ? 3.784 30.173 10.563 1.00 29.91 98 SER B C 1
ATOM 2544 O O . SER B 1 99 ? 2.940 30.241 9.662 1.00 28.70 98 SER B O 1
ATOM 2547 N N . PHE B 1 100 ? 3.582 29.537 11.701 1.00 28.52 99 PHE B N 1
ATOM 2548 C CA . PHE B 1 100 ? 2.270 29.002 12.007 1.00 30.02 99 PHE B CA 1
ATOM 2549 C C . PHE B 1 100 ? 2.045 28.954 13.500 1.00 30.31 99 PHE B C 1
ATOM 2550 O O . PHE B 1 100 ? 2.991 28.990 14.298 1.00 30.09 99 PHE B O 1
ATOM 2558 N N . GLN B 1 101 ? 0.767 28.854 13.879 1.00 29.85 100 GLN B N 1
ATOM 2559 C CA . GLN B 1 101 ? 0.400 28.693 15.289 1.00 29.59 100 GLN B CA 1
ATOM 2560 C C . GLN B 1 101 ? -0.580 27.549 15.375 1.00 30.59 100 GLN B C 1
ATOM 2561 O O . GLN B 1 101 ? -1.483 27.414 14.512 1.00 31.27 100 GLN B O 1
ATOM 2567 N N A MET B 1 102 ? -0.406 26.730 16.411 0.70 29.55 101 MET B N 1
ATOM 2568 N N B MET B 1 102 ? -0.445 26.760 16.442 0.30 30.13 101 MET B N 1
ATOM 2569 C CA A MET B 1 102 ? -1.346 25.652 16.673 0.70 31.33 101 MET B CA 1
ATOM 2570 C CA B MET B 1 102 ? -1.269 25.571 16.662 0.30 30.81 101 MET B CA 1
ATOM 2571 C C A MET B 1 102 ? -1.750 25.640 18.134 0.70 30.38 101 MET B C 1
ATOM 2572 C C B MET B 1 102 ? -1.707 25.483 18.124 0.30 30.53 101 MET B C 1
ATOM 2573 O O A MET B 1 102 ? -0.918 25.867 19.037 0.70 31.36 101 MET B O 1
ATOM 2574 O O B MET B 1 102 ? -0.853 25.544 19.025 0.30 30.51 101 MET B O 1
ATOM 2583 N N . THR B 1 103 ? -3.014 25.313 18.360 1.00 30.57 102 THR B N 1
ATOM 2584 C CA . THR B 1 103 ? -3.503 25.071 19.704 1.00 30.80 102 THR B CA 1
ATOM 2585 C C . THR B 1 103 ? -4.070 23.666 19.720 1.00 31.33 102 THR B C 1
ATOM 2586 O O . THR B 1 103 ? -4.787 23.273 18.773 1.00 31.52 102 THR B O 1
ATOM 2590 N N . PHE B 1 104 ? -3.732 22.895 20.745 1.00 29.19 103 PHE B N 1
ATOM 2591 C CA . PHE B 1 104 ? -4.418 21.599 20.890 1.00 29.65 103 PHE B CA 1
ATOM 2592 C C . PHE B 1 104 ? -4.785 21.314 22.323 1.00 29.02 103 PHE B C 1
ATOM 2593 O O . PHE B 1 104 ? -4.199 21.912 23.248 1.00 29.55 103 PHE B O 1
ATOM 2601 N N . TYR B 1 105 ? -5.788 20.448 22.511 1.00 28.79 104 TYR B N 1
ATOM 2602 C CA . TYR B 1 105 ? -6.322 20.196 23.819 1.00 28.60 104 TYR B CA 1
ATOM 2603 C C . TYR B 1 105 ? -6.214 18.717 24.138 1.00 28.93 104 TYR B C 1
ATOM 2604 O O . TYR B 1 105 ? -5.956 17.879 23.259 1.00 29.08 104 TYR B O 1
ATOM 2613 N N . ALA B 1 106 ? -6.391 18.415 25.421 1.00 28.83 105 ALA B N 1
ATOM 2614 C CA . ALA B 1 106 ? -6.319 17.051 25.918 1.00 29.53 105 ALA B CA 1
ATOM 2615 C C . ALA B 1 106 ? -7.268 16.121 25.182 1.00 30.20 105 ALA B C 1
ATOM 2616 O O . ALA B 1 106 ? -6.966 14.936 25.032 1.00 31.34 105 ALA B O 1
ATOM 2618 N N . SER B 1 107 ? -8.417 16.653 24.752 1.00 31.25 106 SER B N 1
ATOM 2619 C CA . SER B 1 107 ? -9.423 15.919 23.979 1.00 32.71 106 SER B CA 1
ATOM 2620 C C . SER B 1 107 ? -8.942 15.461 22.594 1.00 32.26 106 SER B C 1
ATOM 2621 O O . SER B 1 107 ? -9.607 14.611 21.978 1.00 33.63 106 SER B O 1
ATOM 2624 N N . GLY B 1 108 ? -7.830 16.028 22.112 1.00 32.62 107 GLY B N 1
ATOM 2625 C CA . GLY B 1 108 ? -7.357 15.806 20.736 1.00 32.42 107 GLY B CA 1
ATOM 2626 C C . GLY B 1 108 ? -7.847 16.850 19.750 1.00 33.03 107 GLY B C 1
ATOM 2627 O O . GLY B 1 108 ? -7.334 16.935 18.631 1.00 34.61 107 GLY B O 1
ATOM 2628 N N . LYS B 1 109 ? -8.763 17.703 20.183 1.00 32.37 108 LYS B N 1
ATOM 2629 C CA . LYS B 1 109 ? -9.165 18.837 19.335 1.00 33.16 108 LYS B CA 1
ATOM 2630 C C . LYS B 1 109 ? -8.012 19.815 19.114 1.00 32.95 108 LYS B C 1
ATOM 2631 O O . LYS B 1 109 ? -7.124 19.961 19.972 1.00 31.48 108 LYS B O 1
ATOM 2637 N N . PHE B 1 110 ? -8.010 20.451 17.943 1.00 32.09 109 PHE B N 1
ATOM 2638 C CA . PHE B 1 110 ? -6.963 21.397 17.628 1.00 33.13 109 PHE B CA 1
ATOM 2639 C C . PHE B 1 110 ? -7.430 22.487 16.671 1.00 33.28 109 PHE B C 1
ATOM 2640 O O . PHE B 1 110 ? -8.428 22.343 15.944 1.00 31.99 109 PHE B O 1
ATOM 2648 N N . ASN B 1 111 ? -6.672 23.578 16.685 1.00 31.97 110 ASN B N 1
ATOM 2649 C CA . ASN B 1 111 ? -6.888 24.720 15.787 1.00 33.83 110 ASN B CA 1
ATOM 2650 C C . ASN B 1 111 ? -5.507 25.105 15.263 1.00 33.50 110 ASN B C 1
ATOM 2651 O O . ASN B 1 111 ? -4.508 24.994 16.005 1.00 33.10 110 ASN B O 1
ATOM 2656 N N . ILE B 1 112 ? -5.434 25.524 14.004 1.00 32.79 111 ILE B N 1
ATOM 2657 C CA . ILE B 1 112 ? -4.134 25.914 13.428 1.00 33.58 111 ILE B CA 1
ATOM 2658 C C . ILE B 1 112 ? -4.341 26.997 12.394 1.00 32.24 111 ILE B C 1
ATOM 2659 O O . ILE B 1 112 ? -5.388 27.051 11.752 1.00 32.41 111 ILE B O 1
ATOM 2664 N N A ASP B 1 113 ? -3.344 27.862 12.246 0.70 31.54 112 ASP B N 1
ATOM 2665 N N B ASP B 1 113 ? -3.330 27.850 12.234 0.30 31.65 112 ASP B N 1
ATOM 2666 C CA A ASP B 1 113 ? -3.336 28.823 11.151 0.70 31.18 112 ASP B CA 1
ATOM 2667 C CA B ASP B 1 113 ? -3.327 28.882 11.197 0.30 31.00 112 ASP B CA 1
ATOM 2668 C C A ASP B 1 113 ? -1.914 29.029 10.658 0.70 30.51 112 ASP B C 1
ATOM 2669 C C B ASP B 1 113 ? -1.919 29.202 10.702 0.30 30.65 112 ASP B C 1
ATOM 2670 O O A ASP B 1 113 ? -0.949 28.821 11.397 0.70 28.51 112 ASP B O 1
ATOM 2671 O O B ASP B 1 113 ? -0.972 29.264 11.486 0.30 29.91 112 ASP B O 1
ATOM 2680 N N . PHE B 1 114 ? -1.806 29.413 9.393 1.00 30.23 113 PHE B N 1
ATOM 2681 C CA . PHE B 1 114 ? -0.526 29.688 8.725 1.00 30.07 113 PHE B CA 1
ATOM 2682 C C . PHE B 1 114 ? -0.420 31.153 8.319 1.00 29.32 113 PHE B C 1
ATOM 2683 O O . PHE B 1 114 ? -1.421 31.787 7.978 1.00 30.30 113 PHE B O 1
ATOM 2691 N N . TYR B 1 115 ? 0.809 31.661 8.376 1.00 28.45 114 TYR B N 1
ATOM 2692 C CA . TYR B 1 115 ? 1.091 33.039 8.089 1.00 28.89 114 TYR B CA 1
ATOM 2693 C C . TYR B 1 115 ? 2.245 33.195 7.120 1.00 29.45 114 TYR B C 1
ATOM 2694 O O . TYR B 1 115 ? 3.159 32.350 7.080 1.00 30.28 114 TYR B O 1
ATOM 2703 N N . TYR B 1 116 ? 2.243 34.350 6.421 1.00 28.79 115 TYR B N 1
ATOM 2704 C CA . TYR B 1 116 ? 3.207 34.575 5.336 1.00 30.50 115 TYR B CA 1
ATOM 2705 C C . TYR B 1 116 ? 3.950 35.903 5.510 1.00 30.13 115 TYR B C 1
ATOM 2706 O O . TYR B 1 116 ? 4.596 36.379 4.587 1.00 33.06 115 TYR B O 1
ATOM 2715 N N . ASP B 1 117 ? 3.897 36.431 6.727 1.00 30.99 116 ASP B N 1
ATOM 2716 C CA . ASP B 1 117 ? 4.580 37.680 7.077 1.00 31.66 116 ASP B CA 1
ATOM 2717 C C . ASP B 1 117 ? 5.999 37.436 7.563 1.00 31.81 116 ASP B C 1
ATOM 2718 O O . ASP B 1 117 ? 6.298 36.393 8.163 1.00 31.46 116 ASP B O 1
ATOM 2723 N N . LYS B 1 118 ? 6.851 38.444 7.409 1.00 30.59 117 LYS B N 1
ATOM 2724 C CA . LYS B 1 118 ? 8.189 38.444 8.036 1.00 32.51 117 LYS B CA 1
ATOM 2725 C C . LYS B 1 118 ? 8.035 38.964 9.476 1.00 31.99 117 LYS B C 1
ATOM 2726 O O . LYS B 1 118 ? 7.261 39.882 9.743 1.00 32.68 117 LYS B O 1
ATOM 2732 N N . ASN B 1 119 ? 8.721 38.323 10.400 1.00 32.06 118 ASN B N 1
ATOM 2733 C CA . ASN B 1 119 ? 8.747 38.753 11.804 1.00 30.80 118 ASN B CA 1
ATOM 2734 C C . ASN B 1 119 ? 10.014 39.548 12.033 1.00 31.85 118 ASN B C 1
ATOM 2735 O O . ASN B 1 119 ? 11.106 38.996 11.868 1.00 31.86 118 ASN B O 1
ATOM 2740 N N . PRO B 1 120 ? 9.905 40.844 12.413 1.00 31.59 119 PRO B N 1
ATOM 2741 C CA . PRO B 1 120 ? 11.128 41.602 12.590 1.00 31.99 119 PRO B CA 1
ATOM 2742 C C . PRO B 1 120 ? 11.823 41.368 13.939 1.00 31.86 119 PRO B C 1
ATOM 2743 O O . PRO B 1 120 ? 12.891 41.907 14.153 1.00 34.70 119 PRO B O 1
ATOM 2747 N N . PHE B 1 121 ? 11.228 40.606 14.846 1.00 30.68 120 PHE B N 1
ATOM 2748 C CA . PHE B 1 121 ? 11.720 40.546 16.229 1.00 30.08 120 PHE B CA 1
ATOM 2749 C C . PHE B 1 121 ? 12.513 39.281 16.484 1.00 31.16 120 PHE B C 1
ATOM 2750 O O . PHE B 1 121 ? 12.254 38.248 15.871 1.00 31.14 120 PHE B O 1
ATOM 2758 N N . ASP B 1 122 ? 13.472 39.386 17.407 1.00 31.04 121 ASP B N 1
ATOM 2759 C CA . ASP B 1 122 ? 14.303 38.216 17.687 1.00 29.90 121 ASP B CA 1
ATOM 2760 C C . ASP B 1 122 ? 13.580 37.216 18.625 1.00 30.14 121 ASP B C 1
ATOM 2761 O O . ASP B 1 122 ? 12.398 37.340 18.899 1.00 30.11 121 ASP B O 1
ATOM 2766 N N . THR B 1 123 ? 14.291 36.161 19.019 1.00 29.50 122 THR B N 1
ATOM 2767 C CA . THR B 1 123 ? 13.606 35.049 19.743 1.00 29.46 122 THR B CA 1
ATOM 2768 C C . THR B 1 123 ? 13.018 35.546 21.056 1.00 30.85 122 THR B C 1
ATOM 2769 O O . THR B 1 123 ? 11.842 35.314 21.373 1.00 31.72 122 THR B O 1
ATOM 2773 N N . PHE B 1 124 ? 13.866 36.223 21.820 1.00 29.45 123 PHE B N 1
ATOM 2774 C CA . PHE B 1 124 ? 13.473 36.694 23.136 1.00 29.82 123 PHE B CA 1
ATOM 2775 C C . PHE B 1 124 ? 12.235 37.653 23.057 1.00 29.61 123 PHE B C 1
ATOM 2776 O O . PHE B 1 124 ? 11.228 37.455 23.797 1.00 29.77 123 PHE B O 1
ATOM 2784 N N . LEU B 1 125 ? 12.301 38.660 22.188 1.00 29.59 124 LEU B N 1
ATOM 2785 C CA . LEU B 1 125 ? 11.198 39.632 22.079 1.00 30.24 124 LEU B CA 1
ATOM 2786 C C . LEU B 1 125 ? 9.972 38.947 21.460 1.00 30.75 124 LEU B C 1
ATOM 2787 O O . LEU B 1 125 ? 8.842 39.236 21.880 1.00 30.99 124 LEU B O 1
ATOM 2792 N N . THR B 1 126 ? 10.167 38.015 20.518 1.00 30.53 125 THR B N 1
ATOM 2793 C CA . THR B 1 126 ? 9.007 37.318 19.962 1.00 30.36 125 THR B CA 1
ATOM 2794 C C . THR B 1 126 ? 8.244 36.606 21.089 1.00 30.25 125 THR B C 1
ATOM 2795 O O . THR B 1 126 ? 7.027 36.722 21.140 1.00 30.70 125 THR B O 1
ATOM 2799 N N . ARG B 1 127 ? 8.928 35.870 21.973 1.00 30.35 126 ARG B N 1
ATOM 2800 C CA . ARG B 1 127 ? 8.182 35.193 23.045 1.00 31.14 126 ARG B CA 1
ATOM 2801 C C . ARG B 1 127 ? 7.486 36.179 24.003 1.00 30.00 126 ARG B C 1
ATOM 2802 O O . ARG B 1 127 ? 6.321 35.974 24.355 1.00 30.64 126 ARG B O 1
ATOM 2810 N N . LEU B 1 128 ? 8.177 37.271 24.378 1.00 29.65 127 LEU B N 1
ATOM 2811 C CA . LEU B 1 128 ? 7.547 38.287 25.224 1.00 29.94 127 LEU B CA 1
ATOM 2812 C C . LEU B 1 128 ? 6.279 38.839 24.571 1.00 30.63 127 LEU B C 1
ATOM 2813 O O . LEU B 1 128 ? 5.277 39.022 25.246 1.00 29.79 127 LEU B O 1
ATOM 2818 N N . ALA B 1 129 ? 6.352 39.158 23.274 1.00 30.55 128 ALA B N 1
ATOM 2819 C CA . ALA B 1 129 ? 5.225 39.725 22.546 1.00 30.95 128 ALA B CA 1
ATOM 2820 C C . ALA B 1 129 ? 4.094 38.713 22.382 1.00 30.81 128 ALA B C 1
ATOM 2821 O O . ALA B 1 129 ? 2.912 39.052 22.586 1.00 30.57 128 ALA B O 1
ATOM 2823 N N . TRP B 1 130 ? 4.448 37.461 22.063 1.00 29.50 129 TRP B N 1
ATOM 2824 C CA . TRP B 1 130 ? 3.480 36.379 21.989 1.00 29.84 129 TRP B CA 1
ATOM 2825 C C . TRP B 1 130 ? 2.773 36.222 23.340 1.00 30.53 129 TRP B C 1
ATOM 2826 O O . TRP B 1 130 ? 1.537 36.121 23.381 1.00 30.21 129 TRP B O 1
ATOM 2837 N N . GLN B 1 131 ? 3.523 36.189 24.447 1.00 30.30 130 GLN B N 1
ATOM 2838 C CA . GLN B 1 131 ? 2.902 36.106 25.797 1.00 32.06 130 GLN B CA 1
ATOM 2839 C C . GLN B 1 131 ? 1.979 37.300 26.138 1.00 31.14 130 GLN B C 1
ATOM 2840 O O . GLN B 1 131 ? 0.947 37.167 26.803 1.00 30.17 130 GLN B O 1
ATOM 2846 N N . TYR B 1 132 ? 2.406 38.471 25.724 1.00 30.64 131 TYR B N 1
ATOM 2847 C CA . TYR B 1 132 ? 1.609 39.668 25.891 1.00 31.27 131 TYR B CA 1
ATOM 2848 C C . TYR B 1 132 ? 0.261 39.509 25.159 1.00 30.48 131 TYR B C 1
ATOM 2849 O O . TYR B 1 132 ? -0.799 39.802 25.719 1.00 32.42 131 TYR B O 1
ATOM 2858 N N . GLU B 1 133 ? 0.317 39.055 23.899 1.00 30.37 132 GLU B N 1
ATOM 2859 C CA . GLU B 1 133 ? -0.904 38.925 23.089 1.00 30.86 132 GLU B CA 1
ATOM 2860 C C . GLU B 1 133 ? -1.825 37.802 23.552 1.00 30.61 132 GLU B C 1
ATOM 2861 O O . GLU B 1 133 ? -3.042 37.950 23.548 1.00 31.81 132 GLU B O 1
ATOM 2867 N N . HIS B 1 134 ? -1.250 36.655 23.922 1.00 31.69 133 HIS B N 1
ATOM 2868 C CA . HIS B 1 134 ? -2.044 35.515 24.396 1.00 32.26 133 HIS B CA 1
ATOM 2869 C C . HIS B 1 134 ? -2.523 35.645 25.818 1.00 33.87 133 HIS B C 1
ATOM 2870 O O . HIS B 1 134 ? -3.699 35.333 26.117 1.00 35.15 133 HIS B O 1
ATOM 2877 N N . PHE B 1 135 ? -1.647 36.110 26.705 1.00 34.98 134 PHE B N 1
ATOM 2878 C CA . PHE B 1 135 ? -1.997 36.102 28.146 1.00 35.12 134 PHE B CA 1
ATOM 2879 C C . PHE B 1 135 ? -2.054 37.467 28.826 1.00 35.31 134 PHE B C 1
ATOM 2880 O O . PHE B 1 135 ? -2.440 37.554 30.007 1.00 35.46 134 PHE B O 1
ATOM 2888 N N . GLY B 1 136 ? -1.699 38.526 28.101 1.00 35.66 135 GLY B N 1
ATOM 2889 C CA . GLY B 1 136 ? -1.640 39.880 28.669 1.00 36.34 135 GLY B CA 1
ATOM 2890 C C . GLY B 1 136 ? -0.471 40.112 29.618 1.00 36.85 135 GLY B C 1
ATOM 2891 O O . GLY B 1 136 ? -0.472 41.078 30.390 1.00 37.39 135 GLY B O 1
ATOM 2892 N N . THR B 1 137 ? 0.521 39.231 29.565 1.00 37.64 136 THR B N 1
ATOM 2893 C CA . THR B 1 137 ? 1.683 39.287 30.451 1.00 38.61 136 THR B CA 1
ATOM 2894 C C . THR B 1 137 ? 2.568 40.506 30.173 1.00 38.32 136 THR B C 1
ATOM 2895 O O . THR B 1 137 ? 3.017 40.730 29.045 1.00 37.60 136 THR B O 1
ATOM 2899 N N . ILE B 1 138 ? 2.777 41.300 31.219 1.00 38.75 137 ILE B N 1
ATOM 2900 C CA . ILE B 1 138 ? 3.772 42.353 31.214 1.00 38.97 137 ILE B CA 1
ATOM 2901 C C . ILE B 1 138 ? 4.809 41.957 32.275 1.00 38.94 137 ILE B C 1
ATOM 2902 O O . ILE B 1 138 ? 4.461 41.804 33.456 1.00 38.44 137 ILE B O 1
ATOM 2907 N N . PRO B 1 139 ? 6.079 41.754 31.857 1.00 38.18 138 PRO B N 1
ATOM 2908 C CA . PRO B 1 139 ? 7.164 41.378 32.789 1.00 37.78 138 PRO B CA 1
ATOM 2909 C C . PRO B 1 139 ? 7.449 42.412 33.909 1.00 38.01 138 PRO B C 1
ATOM 2910 O O . PRO B 1 139 ? 7.304 43.634 33.711 1.00 36.32 138 PRO B O 1
ATOM 2914 N N . ASP B 1 141 ? 10.079 42.422 35.615 1.00 31.69 140 ASP B N 1
ATOM 2915 C CA . ASP B 1 141 ? 11.496 42.758 35.452 1.00 30.88 140 ASP B CA 1
ATOM 2916 C C . ASP B 1 141 ? 11.673 43.965 34.528 1.00 30.27 140 ASP B C 1
ATOM 2917 O O . ASP B 1 141 ? 11.127 43.972 33.427 1.00 29.37 140 ASP B O 1
ATOM 2922 N N . SER B 1 142 ? 12.453 44.965 34.949 1.00 29.21 141 SER B N 1
ATOM 2923 C CA . SER B 1 142 ? 12.632 46.189 34.143 1.00 28.51 141 SER B CA 1
ATOM 2924 C C . SER B 1 142 ? 13.302 46.006 32.771 1.00 27.66 141 SER B C 1
ATOM 2925 O O . SER B 1 142 ? 12.829 46.593 31.805 1.00 26.91 141 SER B O 1
ATOM 2928 N N . PHE B 1 143 ? 14.391 45.227 32.686 1.00 27.59 142 PHE B N 1
ATOM 2929 C CA . PHE B 1 143 ? 14.990 44.875 31.372 1.00 27.83 142 PHE B CA 1
ATOM 2930 C C . PHE B 1 143 ? 14.004 44.134 30.443 1.00 26.45 142 PHE B C 1
ATOM 2931 O O . PHE B 1 143 ? 13.888 44.450 29.239 1.00 25.78 142 PHE B O 1
ATOM 2939 N N . TYR B 1 144 ? 13.284 43.148 30.982 1.00 25.27 143 TYR B N 1
ATOM 2940 C CA . TYR B 1 144 ? 12.277 42.417 30.160 1.00 25.11 143 TYR B CA 1
ATOM 2941 C C . TYR B 1 144 ? 11.149 43.373 29.757 1.00 24.69 143 TYR B C 1
ATOM 2942 O O . TYR B 1 144 ? 10.666 43.325 28.643 1.00 25.48 143 TYR B O 1
ATOM 2951 N N . LYS B 1 145 ? 10.762 44.279 30.669 1.00 25.55 144 LYS B N 1
ATOM 2952 C CA . LYS B 1 145 ? 9.709 45.236 30.349 1.00 25.39 144 LYS B CA 1
ATOM 2953 C C . LYS B 1 145 ? 10.163 46.222 29.271 1.00 25.75 144 LYS B C 1
ATOM 2954 O O . LYS B 1 145 ? 9.422 46.498 28.321 1.00 24.83 144 LYS B O 1
ATOM 2960 N N . GLU B 1 146 ? 11.388 46.727 29.380 1.00 25.73 145 GLU B N 1
ATOM 2961 C CA . GLU B 1 146 ? 11.890 47.628 28.323 1.00 27.13 145 GLU B CA 1
ATOM 2962 C C . GLU B 1 146 ? 12.024 46.953 26.956 1.00 26.48 145 GLU B C 1
ATOM 2963 O O . GLU B 1 146 ? 11.741 47.560 25.924 1.00 26.03 145 GLU B O 1
ATOM 2969 N N . THR B 1 147 ? 12.432 45.688 26.956 1.00 24.77 146 THR B N 1
ATOM 2970 C CA . THR B 1 147 ? 12.448 44.909 25.718 1.00 24.84 146 THR B CA 1
ATOM 2971 C C . THR B 1 147 ? 11.048 44.829 25.095 1.00 24.24 146 THR B C 1
ATOM 2972 O O . THR B 1 147 ? 10.879 45.061 23.902 1.00 25.23 146 THR B O 1
ATOM 2976 N N . LEU B 1 148 ? 10.038 44.481 25.895 1.00 24.62 147 LEU B N 1
ATOM 2977 C CA . LEU B 1 148 ? 8.678 44.346 25.386 1.00 24.57 147 LEU B CA 1
ATOM 2978 C C . LEU B 1 148 ? 8.203 45.704 24.856 1.00 25.98 147 LEU B C 1
ATOM 2979 O O . LEU B 1 148 ? 7.441 45.765 23.897 1.00 27.07 147 LEU B O 1
ATOM 2984 N N . ASN B 1 149 ? 8.713 46.784 25.428 1.00 26.25 148 ASN B N 1
ATOM 2985 C CA . ASN B 1 149 ? 8.366 48.138 24.925 1.00 27.28 148 ASN B CA 1
ATOM 2986 C C . ASN B 1 149 ? 8.679 48.362 23.464 1.00 27.77 148 ASN B C 1
ATOM 2987 O O . ASN B 1 149 ? 7.978 49.131 22.795 1.00 29.07 148 ASN B O 1
ATOM 2992 N N A GLU B 1 150 ? 9.709 47.675 22.953 0.50 27.79 149 GLU B N 1
ATOM 2993 N N B GLU B 1 150 ? 9.693 47.660 22.948 0.50 28.52 149 GLU B N 1
ATOM 2994 C CA A GLU B 1 150 ? 10.024 47.793 21.543 0.50 27.06 149 GLU B CA 1
ATOM 2995 C CA B GLU B 1 150 ? 10.060 47.766 21.542 0.50 28.60 149 GLU B CA 1
ATOM 2996 C C A GLU B 1 150 ? 8.804 47.391 20.755 0.50 27.89 149 GLU B C 1
ATOM 2997 C C B GLU B 1 150 ? 8.941 47.237 20.637 0.50 29.02 149 GLU B C 1
ATOM 2998 O O A GLU B 1 150 ? 8.421 48.107 19.829 0.50 28.22 149 GLU B O 1
ATOM 2999 O O B GLU B 1 150 ? 8.771 47.687 19.505 0.50 29.83 149 GLU B O 1
ATOM 3010 N N . TYR B 1 151 ? 8.194 46.261 21.138 1.00 28.13 150 TYR B N 1
ATOM 3011 C CA . TYR B 1 151 ? 7.017 45.745 20.428 1.00 28.55 150 TYR B CA 1
ATOM 3012 C C . TYR B 1 151 ? 5.816 46.671 20.652 1.00 28.21 150 TYR B C 1
ATOM 3013 O O . TYR B 1 151 ? 5.075 47.014 19.708 1.00 28.59 150 TYR B O 1
ATOM 3022 N N . LEU B 1 152 ? 5.590 47.067 21.910 1.00 28.19 151 LEU B N 1
ATOM 3023 C CA . LEU B 1 152 ? 4.450 47.931 22.211 1.00 28.30 151 LEU B CA 1
ATOM 3024 C C . LEU B 1 152 ? 4.500 49.286 21.466 1.00 28.16 151 LEU B C 1
ATOM 3025 O O . LEU B 1 152 ? 3.444 49.853 21.112 1.00 28.97 151 LEU B O 1
ATOM 3030 N N . GLU B 1 153 ? 5.713 49.774 21.207 1.00 29.21 152 GLU B N 1
ATOM 3031 C CA . GLU B 1 153 ? 5.887 51.041 20.454 1.00 29.60 152 GLU B CA 1
ATOM 3032 C C . GLU B 1 153 ? 5.352 50.869 19.019 1.00 29.29 152 GLU B C 1
ATOM 3033 O O . GLU B 1 153 ? 4.747 51.805 18.478 1.00 29.74 152 GLU B O 1
ATOM 3039 N N . GLU B 1 154 ? 5.545 49.677 18.433 1.00 29.59 153 GLU B N 1
ATOM 3040 C CA . GLU B 1 154 ? 5.003 49.424 17.089 1.00 29.57 153 GLU B CA 1
ATOM 3041 C C . GLU B 1 154 ? 3.489 49.325 17.159 1.00 28.85 153 GLU B C 1
ATOM 3042 O O . GLU B 1 154 ? 2.798 49.878 16.297 1.00 29.39 153 GLU B O 1
ATOM 3048 N N A LYS B 1 155 ? 2.973 48.638 18.182 0.70 28.51 154 LYS B N 1
ATOM 3049 N N B LYS B 1 155 ? 2.979 48.643 18.194 0.30 28.34 154 LYS B N 1
ATOM 3050 C CA A LYS B 1 155 ? 1.524 48.535 18.284 0.70 29.42 154 LYS B CA 1
ATOM 3051 C CA B LYS B 1 155 ? 1.528 48.515 18.411 0.30 28.24 154 LYS B CA 1
ATOM 3052 C C A LYS B 1 155 ? 0.921 49.941 18.390 0.70 28.86 154 LYS B C 1
ATOM 3053 C C B LYS B 1 155 ? 0.866 49.889 18.559 0.30 28.23 154 LYS B C 1
ATOM 3054 O O A LYS B 1 155 ? -0.160 50.211 17.834 0.70 30.20 154 LYS B O 1
ATOM 3055 O O B LYS B 1 155 ? -0.306 50.076 18.215 0.30 28.91 154 LYS B O 1
ATOM 3066 N N . ALA B 1 156 ? 1.619 50.845 19.100 1.00 28.28 155 ALA B N 1
ATOM 3067 C CA . ALA B 1 156 ? 1.105 52.230 19.306 1.00 27.49 155 ALA B CA 1
ATOM 3068 C C . ALA B 1 156 ? 0.943 53.007 17.997 1.00 26.98 155 ALA B C 1
ATOM 3069 O O . ALA B 1 156 ? 0.219 54.007 17.923 1.00 26.98 155 ALA B O 1
ATOM 3071 N N . GLN B 1 157 ? 1.609 52.510 16.953 1.00 27.36 156 GLN B N 1
ATOM 3072 C CA . GLN B 1 157 ? 1.543 53.149 15.634 1.00 29.08 156 GLN B CA 1
ATOM 3073 C C . GLN B 1 157 ? 0.540 52.389 14.751 1.00 30.05 156 GLN B C 1
ATOM 3074 O O . GLN B 1 157 ? 0.411 52.709 13.574 1.00 31.91 156 GLN B O 1
ATOM 3080 N N . GLY B 1 158 ? -0.183 51.448 15.339 1.00 28.60 157 GLY B N 1
ATOM 3081 C CA . GLY B 1 158 ? -1.238 50.728 14.642 1.00 29.83 157 GLY B CA 1
ATOM 3082 C C . GLY B 1 158 ? -0.733 49.499 13.896 1.00 30.75 157 GLY B C 1
ATOM 3083 O O . GLY B 1 158 ? -1.496 48.857 13.165 1.00 31.37 157 GLY B O 1
ATOM 3084 N N . LYS B 1 159 ? 0.545 49.178 14.065 1.00 29.60 158 LYS B N 1
ATOM 3085 C CA . LYS B 1 159 ? 1.097 47.915 13.477 1.00 29.55 158 LYS B CA 1
ATOM 3086 C C . LYS B 1 159 ? 0.514 46.683 14.186 1.00 30.71 158 LYS B C 1
ATOM 3087 O O . LYS B 1 159 ? 0.262 46.705 15.410 1.00 30.90 158 LYS B O 1
ATOM 3093 N N A ARG B 1 160 ? 0.314 45.604 13.426 0.60 30.61 159 ARG B N 1
ATOM 3094 N N B ARG B 1 160 ? 0.289 45.626 13.395 0.40 30.43 159 ARG B N 1
ATOM 3095 C CA A ARG B 1 160 ? -0.225 44.373 14.007 0.60 30.12 159 ARG B CA 1
ATOM 3096 C CA B ARG B 1 160 ? -0.285 44.363 13.875 0.40 30.12 159 ARG B CA 1
ATOM 3097 C C A ARG B 1 160 ? 0.504 43.165 13.449 0.60 30.06 159 ARG B C 1
ATOM 3098 C C B ARG B 1 160 ? 0.608 43.194 13.463 0.40 30.09 159 ARG B C 1
ATOM 3099 O O A ARG B 1 160 ? 0.938 43.162 12.302 0.60 31.21 159 ARG B O 1
ATOM 3100 O O B ARG B 1 160 ? 1.254 43.240 12.410 0.40 30.87 159 ARG B O 1
ATOM 3115 N N . TYR B 1 161 ? 0.641 42.151 14.293 1.00 30.61 160 TYR B N 1
ATOM 3116 C CA . TYR B 1 161 ? 1.472 40.954 14.021 1.00 30.22 160 TYR B CA 1
ATOM 3117 C C . TYR B 1 161 ? 0.589 39.748 14.294 1.00 29.85 160 TYR B C 1
ATOM 3118 O O . TYR B 1 161 ? 0.685 39.133 15.350 1.00 29.74 160 TYR B O 1
ATOM 3127 N N . PRO B 1 162 ? -0.338 39.450 13.352 1.00 30.25 161 PRO B N 1
ATOM 3128 C CA . PRO B 1 162 ? -1.350 38.399 13.557 1.00 31.30 161 PRO B CA 1
ATOM 3129 C C . PRO B 1 162 ? -0.731 37.051 13.851 1.00 30.68 161 PRO B C 1
ATOM 3130 O O . PRO B 1 162 ? -1.351 36.218 14.527 1.00 30.30 161 PRO B O 1
ATOM 3134 N N . PHE B 1 163 ? 0.494 36.852 13.351 1.00 29.88 162 PHE B N 1
ATOM 3135 C CA . PHE B 1 163 ? 1.208 35.562 13.535 1.00 29.90 162 PHE B CA 1
ATOM 3136 C C . PHE B 1 163 ? 1.556 35.272 15.010 1.00 30.37 162 PHE B C 1
ATOM 3137 O O . PHE B 1 163 ? 1.941 34.138 15.324 1.00 30.44 162 PHE B O 1
ATOM 3145 N N A LEU B 1 164 ? 1.412 36.261 15.904 0.70 30.83 163 LEU B N 1
ATOM 3146 N N B LEU B 1 164 ? 1.423 36.312 15.865 0.30 29.62 163 LEU B N 1
ATOM 3147 C CA A LEU B 1 164 ? 1.592 35.962 17.332 0.70 31.49 163 LEU B CA 1
ATOM 3148 C CA B LEU B 1 164 ? 1.675 36.275 17.333 0.30 29.18 163 LEU B CA 1
ATOM 3149 C C A LEU B 1 164 ? 0.415 36.359 18.221 0.70 31.10 163 LEU B C 1
ATOM 3150 C C B LEU B 1 164 ? 0.400 36.244 18.185 0.30 29.49 163 LEU B C 1
ATOM 3151 O O A LEU B 1 164 ? 0.544 36.474 19.452 0.70 30.08 163 LEU B O 1
ATOM 3152 O O B LEU B 1 164 ? 0.436 35.934 19.368 0.30 28.78 163 LEU B O 1
ATOM 3161 N N . GLU B 1 165 ? -0.718 36.588 17.572 1.00 29.56 164 GLU B N 1
ATOM 3162 C CA . GLU B 1 165 ? -1.986 36.835 18.280 1.00 30.22 164 GLU B CA 1
ATOM 3163 C C . GLU B 1 165 ? -2.788 35.564 18.413 1.00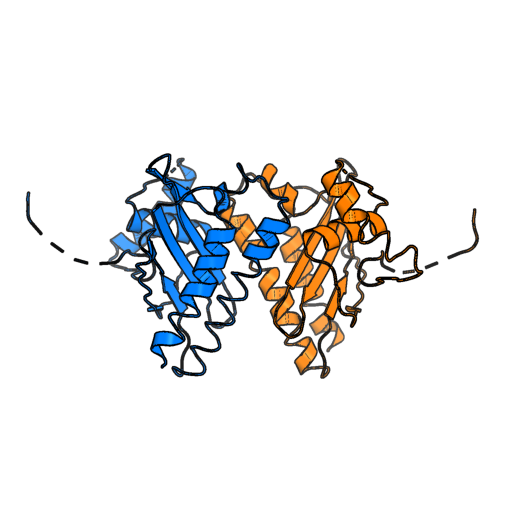 30.64 164 GLU B C 1
ATOM 3164 O O . GLU B 1 165 ? -2.690 34.686 17.562 1.00 29.86 164 GLU B O 1
ATOM 3170 N N . PRO B 1 166 ? -3.591 35.456 19.495 1.00 30.31 165 PRO B N 1
ATOM 3171 C CA . PRO B 1 166 ? -4.428 34.268 19.636 1.00 30.46 165 PRO B CA 1
ATOM 3172 C C . PRO B 1 166 ? -5.276 34.015 18.398 1.00 30.53 165 PRO B C 1
ATOM 3173 O O . PRO B 1 166 ? -5.642 34.951 17.691 1.00 31.47 165 PRO B O 1
ATOM 3177 N N . LEU B 1 167 ? -5.521 32.730 18.111 1.00 30.77 166 LEU B N 1
ATOM 3178 C CA . LEU B 1 167 ? -6.308 32.329 16.941 1.00 30.18 166 LEU B CA 1
ATOM 3179 C C . LEU B 1 167 ? -7.776 32.817 17.015 1.00 30.31 166 LEU B C 1
ATOM 3180 O O . LEU B 1 167 ? -8.361 32.737 18.096 1.00 29.60 166 LEU B O 1
ATOM 3185 N N . HIS B 1 175 ? -17.784 41.076 18.028 1.00 51.57 174 HIS B N 1
ATOM 3186 C CA . HIS B 1 175 ? -18.106 41.046 19.454 1.00 50.94 174 HIS B CA 1
ATOM 3187 C C . HIS B 1 175 ? -18.108 42.458 20.075 1.00 48.96 174 HIS B C 1
ATOM 3188 O O . HIS B 1 175 ? -17.103 43.194 20.042 1.00 49.22 174 HIS B O 1
ATOM 3195 N N . HIS B 1 176 ? -19.257 42.801 20.650 1.00 45.56 175 HIS B N 1
ATOM 3196 C CA . HIS B 1 176 ? -19.533 44.151 21.135 1.00 41.96 175 HIS B CA 1
ATOM 3197 C C . HIS B 1 176 ? -20.107 44.118 22.543 1.00 39.91 175 HIS B C 1
ATOM 3198 O O . HIS B 1 176 ? -21.018 44.867 22.883 1.00 31.95 175 HIS B O 1
ATOM 3205 N N . HIS B 1 177 ? -19.592 43.210 23.351 1.00 39.38 176 HIS B N 1
ATOM 3206 C CA . HIS B 1 177 ? -19.918 43.229 24.754 1.00 40.98 176 HIS B CA 1
ATOM 3207 C C . HIS B 1 177 ? -18.940 44.155 25.496 1.00 41.54 176 HIS B C 1
ATOM 3208 O O . HIS B 1 177 ? -17.843 44.441 25.010 1.00 41.34 176 HIS B O 1
ATOM 3215 N N . HIS B 1 178 ? -19.361 44.659 26.652 1.00 42.12 177 HIS B N 1
ATOM 3216 C CA . HIS B 1 178 ? -18.471 45.336 27.570 1.00 43.27 177 HIS B CA 1
ATOM 3217 C C . HIS B 1 178 ? -18.548 44.638 28.934 1.00 45.21 177 HIS B C 1
ATOM 3218 O O . HIS B 1 178 ? -19.650 44.349 29.437 1.00 46.68 177 HIS B O 1
#

Organism: Halalkalibacterium halodurans (strain ATCC BAA-125 / DSM 18197 / FERM 7344 / JCM 9153 / C-125) (NCBI:txid272558)

B-factor: mean 33.36, std 6.46, range [16.59, 62.96]

Foldseek 3Di:
DVVVVVVVLVVVLVVLVVVLDPADFFKKKKKWFADPVGDIAIWMWTQHPVPRDIGTSVCSVVVDDDDVVVNVVSVVVSSVSVVVVQVVCCVVPVHGFRMKMKMAGPVGDIDIDTHHDDDPDDRLLLVVCLCCQAPVACDPPVSNVSVVVVVVCVVVVDDDVSSHDDDDD/DVVVVLVVLVVVLVVLVVVLDDAAFFKKKKKWFADPVGDIAIWMWTQHPPPRDIDTSVCSCVPDPDDPVVNVVSVVVSSVSRVVSQVVCCVVVVHGFGMKMKMAGPVRDIDMDTHRDDDPDDRLLLVLCLCCQAPVDQDPPVSNVSVVVVVVCVVVVDDDVSSHPPDDDD

InterPro domains:
  IPR006728 Immunity protein YezG-like [PF04634] (5-148)
  IPR036170 Immunity protein YezG-like superfamily [SSF160424] (1-164)
  IPR036388 Winged helix-like DNA-binding domain superfamily [G3DSA:1.10.10.10] (119-169)